Protein 7QHY (pdb70)

Solvent-accessible surface area: 19835 Å² total; per-residue (Å²): 165,39,49,81,24,4,2,0,0,2,2,15,0,2,36,103,0,8,6,2,0,32,103,2,4,168,35,111,31,123,110,1,34,0,34,1,4,1,0,22,5,0,44,78,15,0,50,24,28,62,113,75,58,153,25,114,27,0,88,74,0,19,97,44,11,127,144,33,153,86,21,74,0,1,70,35,102,84,7,144,76,109,60,3,134,90,16,46,58,110,80,2,13,76,18,0,86,129,99,12,180,85,64,35,59,169,130,84,14,82,88,12,66,129,66,8,40,58,4,6,26,0,0,21,70,34,16,52,113,183,153,81,126,54,10,22,3,0,0,19,39,102,76,3,60,59,20,1,86,36,2,57,6,66,69,26,15,0,28,37,0,35,24,51,8,113,62,47,108,88,63,64,191,89,160,172,78,81,142,129,34,40,129,14,207,85,124,47,145,145,74,120,23,12,3,0,0,1,1,5,0,1,32,96,0,17,19,5,0,35,100,1,3,178,41,113,36,126,155,0,28,0,16,0,11,1,0,16,7,0,55,81,18,0,59,31,29,82,92,91,56,156,22,100,23,0,114,114,0,19,115,38,17,120,125,25,139,76,32,78,0,1,87,33,71,67,8,123,82,122,58,3,146,89,15,41,54,115,78,0,19,105,14,0,86,121,69,17,182,105,75,38,57,143,44,86,14,70,85,13,57,132,67,12,41,57,3,5,26,0,0,18,66,25,35,74,103,194,138,121,185,66,14,32,3,0,0,20,40,107,77,2,62,66,24,0,88,40,0,64,5,67,69,25,14,0,55,94,0,24,65,65,1,91,80,32,69,218,106,101,60,134

Sequence (362 aa):
PGSILNFIIDSSSFEKGLGNIAIWSKLNDPKLTINAYLPLFTIQELDFQRFKRKSVVAKRALHFIDLLQDSTSFKLHLEYPELNEAISWNETVKLCQQNSHTSLSQHQISVIPIRFKKLLKSCYYKCHYKDDKGWVLVTEDDTVRSLATQFQIPFISVVEADAIINACIVVNEDFKNDFLAPRAKGELWWTSILNFIIDSSSFEKGLGNIAIWSKLNDPKLTINAYLPLFTIQELDFQRFKRKSVVAKRALHFIDLLQDSTSFKLHLEYPELNEAISWNETVKLCQQNSHTSLSQHQISVIPIRFKKLLKSCYYKCHYKSDKGWVLVTEDDTVRSLATQFQIPFISVVEADAIINACIKKNKS

Foldseek 3Di:
DADEAAEEEAQVLQLQAVLLVVVQQADADLRAAYEYEYFPLNLVVLVCCCPVVVDPSSVVSNVCVVPRDHHNRYHYHYDDVCVLVVQDLVQLCCLLPPPQPDHDDPVRSVPPDPSLSSVSSVQCVQAPPDSSYPYEYADDDVVSVVVCSSSVRHYDYSVQVSVVSVVSCADACVVVVVPRRRRHDDDGDD/DEAAEEEALVCQLQAVVLVVVQLPDADQLAAYEYEYFPLNQVVLVCCCPVVVRVSSVVSNVCVVVRDHHNHYDYHYDDPVNLVPQDLVLLLCLQAPPDPPHDDPVVSVPDPPSLSSVSSVQCCADPDDVPPPYEYEDPDPVSVVVCNSNVGHYDYSVRVSVVVVVSVCVHDD

Radius of gyration: 23.14 Å; Cα contacts (8 Å, |Δi|>4): 586; chains: 2; bounding box: 52×70×53 Å

Secondary structure (DSSP, 8-state):
--EEEEEEE-HHHHHHHHHHHHHHTT---TTEEEEEEE-HHHHHHHHHHHHTS--HHHHHHHHHHHH----SSEEEEEPPHHHHHHS-HHHHHHHHHTT-SS---HHHHHTS-HHHHHHHHHHHHHHT-------EEE---HHHHHHHHHTT--EE-HHHHHHHHHHH--B---HHHHHSPP------B-/-EEEEEE-HHHHHHHHHHHHHHHT---SS-EEEEEE-HHHHHHHHHHHHTS--HHHHHHHHHHHH----SSEEEEE--HHHHHHS-HHHHHHHHHTS-TT---HHHHHSS-HHHHHHHHHHHHHHT-----S-EEE---HHHHHHHHHTT--EE-HHHHHHHHHHHH-----

B-factor: mean 94.56, std 24.84, range [54.51, 194.1]

Organism: Kluyveromyces lactis (strain ATCC 8585 / CBS 2359 / DSM 70799 / NBRC 1267 / NRRL Y-1140 / WM37) (NCBI:txid284590)

Structure (mmCIF, N/CA/C/O backbone):
data_7QHY
#
_entry.id   7QHY
#
_cell.length_a   76.82
_cell.length_b   76.82
_cell.length_c   174.31
_cell.angle_alpha   90
_cell.angle_beta   90
_cell.angle_gamma   120
#
_symmetry.space_group_name_H-M   'P 32 2 1'
#
loop_
_entity.id
_entity.type
_entity.pdbx_description
1 polymer 'Nonsense-mediated decay protein 4,Nonsense-mediated decay protein 4,Nonsense mediated mRNA decay protein 4 (Nmd4)'
2 non-polymer 'SULFATE ION'
3 non-polymer GLYCEROL
4 water water
#
loop_
_atom_site.group_PDB
_atom_site.id
_atom_site.type_symbol
_atom_site.label_atom_id
_atom_site.label_alt_id
_atom_site.label_comp_id
_atom_site.label_asym_id
_atom_site.label_entity_id
_atom_site.label_seq_id
_atom_site.pdbx_PDB_ins_code
_atom_site.Cartn_x
_atom_site.Cartn_y
_atom_site.Cartn_z
_atom_site.occupancy
_atom_site.B_iso_or_equiv
_atom_site.auth_seq_id
_atom_site.auth_comp_id
_atom_site.auth_asym_id
_atom_site.auth_atom_id
_atom_site.pdbx_PDB_model_num
ATOM 1 N N . PRO A 1 2 ? 19.141 27.002 9.264 1 117.22 -1 PRO A N 1
ATOM 2 C CA . PRO A 1 2 ? 18.215 26.571 10.316 1 117.01 -1 PRO A CA 1
ATOM 3 C C . PRO A 1 2 ? 18.633 25.266 10.993 1 116.55 -1 PRO A C 1
ATOM 4 O O . PRO A 1 2 ? 18.397 25.097 12.196 1 117.26 -1 PRO A O 1
ATOM 8 N N . GLY A 1 3 ? 19.234 24.356 10.224 1 114.93 0 GLY A N 1
ATOM 9 C CA . GLY A 1 3 ? 19.702 23.077 10.742 1 113.66 0 GLY A CA 1
ATOM 10 C C . GLY A 1 3 ? 18.661 21.974 10.771 1 111.84 0 GLY A C 1
ATOM 11 O O . GLY A 1 3 ? 17.775 21.971 11.634 1 112.45 0 GLY A O 1
ATOM 12 N N . SER A 1 4 ? 18.781 21.003 9.853 1 109.24 1 SER A N 1
ATOM 13 C CA . SER A 1 4 ? 17.855 19.873 9.786 1 106.99 1 SER A CA 1
ATOM 14 C C . SER A 1 4 ? 18.327 18.659 10.607 1 103.28 1 SER A C 1
ATOM 15 O O . SER A 1 4 ? 19.525 18.468 10.804 1 103.68 1 SER A O 1
ATOM 18 N N . ILE A 1 5 ? 17.384 17.843 11.084 1 99.46 2 ILE A N 1
ATOM 19 C CA . ILE A 1 5 ? 17.706 16.69 11.909 1 96.28 2 ILE A CA 1
ATOM 20 C C . ILE A 1 5 ? 16.828 15.471 11.557 1 92.16 2 ILE A C 1
ATOM 21 O O . ILE A 1 5 ? 15.632 15.456 11.849 1 92.39 2 ILE A O 1
ATOM 26 N N . LEU A 1 6 ? 17.44 14.449 10.93 1 88.1 3 LEU A N 1
ATOM 27 C CA . LEU A 1 6 ? 16.794 13.206 10.516 1 84.88 3 LEU A CA 1
ATOM 28 C C . LEU A 1 6 ? 16.906 12.109 11.579 1 81.52 3 LEU A C 1
ATOM 29 O O . LEU A 1 6 ? 18.004 11.759 11.987 1 81.56 3 LEU A O 1
ATOM 34 N N . ASN A 1 7 ? 15.769 11.569 12.022 1 78.21 4 ASN A N 1
ATOM 35 C CA . ASN A 1 7 ? 15.721 10.547 13.051 1 75.22 4 ASN A CA 1
ATOM 36 C C . ASN A 1 7 ? 15.298 9.234 12.443 1 72.23 4 ASN A C 1
ATOM 37 O O . ASN A 1 7 ? 14.111 8.982 12.298 1 71.54 4 ASN A O 1
ATOM 42 N N . PHE A 1 8 ? 16.263 8.36 12.154 1 70.73 5 PHE A N 1
ATOM 43 C CA . PHE A 1 8 ? 16.018 7.072 11.51 1 69.11 5 PHE A CA 1
ATOM 44 C C . PHE A 1 8 ? 16.169 5.855 12.422 1 66.73 5 PHE A C 1
ATOM 45 O O . PHE A 1 8 ? 17.179 5.738 13.105 1 66.88 5 PHE A O 1
ATOM 53 N N . ILE A 1 9 ? 15.207 4.906 12.366 1 64.23 6 ILE A N 1
ATOM 54 C CA . ILE A 1 9 ? 15.304 3.624 13.052 1 62.59 6 ILE A CA 1
ATOM 55 C C . ILE A 1 9 ? 15.724 2.688 11.938 1 62.6 6 ILE A C 1
ATOM 56 O O . ILE A 1 9 ? 14.951 2.495 11.024 1 62.95 6 ILE A O 1
ATOM 61 N N . ILE A 1 10 ? 16.934 2.122 11.98 1 62.01 7 ILE A N 1
ATOM 62 C CA . ILE A 1 10 ? 17.417 1.293 10.885 1 61.96 7 ILE A CA 1
ATOM 63 C C . ILE A 1 10 ? 17.309 -0.224 11.165 1 63.12 7 ILE A C 1
ATOM 64 O O . ILE A 1 10 ? 17.833 -0.752 12.148 1 63.08 7 ILE A O 1
ATOM 69 N N . ASP A 1 11 ? 16.53 -0.878 10.292 1 64.08 8 ASP A N 1
ATOM 70 C CA . ASP A 1 11 ? 16.213 -2.304 10.118 1 65.28 8 ASP A CA 1
ATOM 71 C C . ASP A 1 11 ? 17.509 -3.089 9.849 1 65.04 8 ASP A C 1
ATOM 72 O O . ASP A 1 11 ? 18.497 -2.542 9.377 1 64.95 8 ASP A O 1
ATOM 77 N N . SER A 1 12 ? 17.424 -4.396 9.971 1 64.86 9 SER A N 1
ATOM 78 C CA . SER A 1 12 ? 18.47 -5.307 9.61 1 65.22 9 SER A CA 1
ATOM 79 C C . SER A 1 12 ? 18.649 -5.352 8.041 1 66.24 9 SER A C 1
ATOM 80 O O . SER A 1 12 ? 19.772 -5.299 7.538 1 66.93 9 SER A O 1
ATOM 83 N N . SER A 1 13 ? 17.554 -5.443 7.282 1 66.44 10 SER A N 1
ATOM 84 C CA . SER A 1 13 ? 17.587 -5.536 5.822 1 67.53 10 SER A CA 1
ATOM 85 C C . SER A 1 13 ? 18.08 -4.276 5.11 1 68.6 10 SER A C 1
ATOM 86 O O . SER A 1 13 ? 18.589 -4.367 3.989 1 69.98 10 SER A O 1
ATOM 89 N N . SER A 1 14 ? 17.987 -3.13 5.758 1 68.22 11 SER A N 1
ATOM 90 C CA . SER A 1 14 ? 18.551 -1.899 5.238 1 68.14 11 SER A CA 1
ATOM 91 C C . SER A 1 14 ? 20.071 -2.004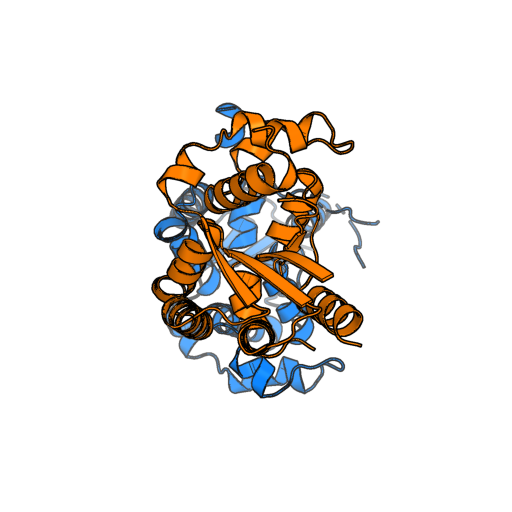 5.266 1 69.13 11 SER A C 1
ATOM 92 O O . SER A 1 14 ? 20.695 -1.448 4.389 1 69.84 11 SER A O 1
ATOM 95 N N . PHE A 1 15 ? 20.676 -2.708 6.259 1 68.78 12 PHE A N 1
ATOM 96 C CA . PHE A 1 15 ? 22.118 -2.914 6.313 1 68.19 12 PHE A CA 1
ATOM 97 C C . PHE A 1 15 ? 22.553 -3.941 5.28 1 69.81 12 PHE A C 1
ATOM 98 O O . PHE A 1 15 ? 23.608 -3.8 4.668 1 69.9 12 PHE A O 1
ATOM 106 N N . GLU A 1 16 ? 21.777 -5.006 5.128 1 71.3 13 GLU A N 1
ATOM 107 C CA . GLU A 1 16 ? 22.076 -6.074 4.19 1 73.34 13 GLU A CA 1
ATOM 108 C C . GLU A 1 16 ? 22.023 -5.619 2.745 1 74.48 13 GLU A C 1
ATOM 109 O O . GLU A 1 16 ? 22.881 -5.981 1.947 1 75.83 13 GLU A O 1
ATOM 115 N N . LYS A 1 17 ? 21.041 -4.807 2.412 1 74.26 14 LYS A N 1
ATOM 116 C CA . LYS A 1 17 ? 20.867 -4.323 1.054 1 73.92 14 LYS A CA 1
ATOM 117 C C . LYS A 1 17 ? 21.495 -2.947 0.811 1 73.23 14 LYS A C 1
ATOM 118 O O . LYS A 1 17 ? 21.856 -2.644 -0.318 1 74.28 14 LYS A O 1
ATOM 124 N N . GLY A 1 18 ? 21.642 -2.144 1.85 1 71.42 15 GLY A N 1
ATOM 125 C CA . GLY A 1 18 ? 22.125 -0.783 1.706 1 70.67 15 GLY A CA 1
ATOM 126 C C . GLY A 1 18 ? 23.273 -0.361 2.578 1 70.01 15 GLY A C 1
ATOM 127 O O . GLY A 1 18 ? 23.365 0.803 2.946 1 70.05 15 GLY A O 1
ATOM 128 N N . LEU A 1 19 ? 24.176 -1.28 2.87 1 69.98 16 LEU A N 1
ATOM 129 C CA . LEU A 1 19 ? 25.371 -1.026 3.652 1 70.5 16 LEU A CA 1
ATOM 130 C C . LEU A 1 19 ? 26.226 0.122 3.067 1 71.66 16 LEU A C 1
ATOM 131 O O . LEU A 1 19 ? 26.699 0.964 3.827 1 72.06 16 LEU A O 1
ATOM 136 N N . GLY A 1 20 ? 26.396 0.149 1.739 1 71.85 17 GLY A N 1
ATOM 137 C CA . GLY A 1 20 ? 27.137 1.187 1.032 1 72.15 17 GLY A CA 1
ATOM 138 C C . GLY A 1 20 ? 26.531 2.56 1.217 1 72.93 17 GLY A C 1
ATOM 139 O O . GLY A 1 20 ? 27.247 3.544 1.399 1 74.02 17 GLY A O 1
ATOM 140 N N . ASN A 1 21 ? 25.206 2.636 1.215 1 72.57 18 ASN A N 1
ATOM 141 C CA . ASN A 1 21 ? 24.505 3.894 1.414 1 72.57 18 ASN A CA 1
ATOM 142 C C . ASN A 1 21 ? 24.717 4.402 2.837 1 72.3 18 ASN A C 1
ATOM 143 O O . ASN A 1 21 ? 25.109 5.555 2.996 1 73.24 18 ASN A O 1
ATOM 148 N N . ILE A 1 22 ? 24.5 3.537 3.861 1 70.91 19 ILE A N 1
ATOM 149 C CA . ILE A 1 22 ? 24.678 3.851 5.276 1 69.98 19 ILE A CA 1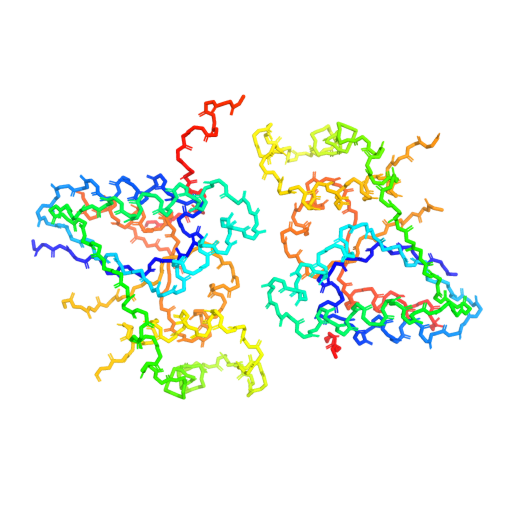
ATOM 150 C C . ILE A 1 22 ? 26.128 4.251 5.588 1 70.35 19 ILE A C 1
ATOM 151 O O . ILE A 1 22 ? 26.344 5.213 6.324 1 70.88 19 ILE A O 1
ATOM 156 N N . ALA A 1 23 ? 27.121 3.56 5.003 1 70.23 20 ALA A N 1
ATOM 157 C CA . ALA A 1 23 ? 28.538 3.884 5.199 1 70.79 20 ALA A CA 1
ATOM 158 C C . ALA A 1 23 ? 28.85 5.292 4.671 1 72.32 20 ALA A C 1
ATOM 159 O O . ALA A 1 23 ? 29.654 5.998 5.27 1 72.42 20 ALA A O 1
ATOM 161 N N . ILE A 1 24 ? 28.182 5.719 3.575 1 73.08 21 ILE A N 1
ATOM 162 C CA . ILE A 1 24 ? 28.327 7.066 3.041 1 74.31 21 ILE A CA 1
ATOM 163 C C . ILE A 1 24 ? 27.67 8.101 4 1 75.56 21 ILE A C 1
ATOM 164 O O . ILE A 1 24 ? 28.235 9.183 4.197 1 76.96 21 ILE A O 1
ATOM 169 N N . TRP A 1 25 ? 26.513 7.77 4.613 1 74.68 22 TRP A N 1
ATOM 170 C CA . TRP A 1 25 ? 25.885 8.682 5.571 1 74.69 22 TRP A CA 1
ATOM 171 C C . TRP A 1 25 ? 26.785 8.84 6.795 1 76.31 22 TRP A C 1
ATOM 172 O O . TRP A 1 25 ? 26.887 9.947 7.321 1 77.26 22 TRP A O 1
ATOM 183 N N . SER A 1 26 ? 27.424 7.745 7.262 1 76.5 23 SER A N 1
ATOM 184 C CA . SER A 1 26 ? 28.265 7.754 8.467 1 77.57 23 SER A CA 1
ATOM 185 C C . SER A 1 26 ? 29.482 8.677 8.416 1 79.8 23 SER A C 1
ATOM 186 O O . SER A 1 26 ? 30.119 8.888 9.453 1 79.76 23 SER A O 1
ATOM 189 N N . LYS A 1 27 ? 29.812 9.205 7.227 1 81.58 24 LYS A N 1
ATOM 190 C CA . LYS A 1 27 ? 30.957 10.094 7.012 1 84.32 24 LYS A CA 1
ATOM 191 C C . LYS A 1 27 ? 30.578 11.537 6.711 1 87.91 24 LYS A C 1
ATOM 192 O O . LYS A 1 27 ? 31.468 12.338 6.416 1 88.11 24 LYS A O 1
ATOM 198 N N . LEU A 1 28 ? 29.272 11.867 6.744 1 90.59 25 LEU A N 1
ATOM 199 C CA . LEU A 1 28 ? 28.78 13.202 6.451 1 93.41 25 LEU A CA 1
ATOM 200 C C . LEU A 1 28 ? 29.217 14.187 7.502 1 96.71 25 LEU A C 1
ATOM 201 O O . LEU A 1 28 ? 29.034 13.952 8.7 1 96.57 25 LEU A O 1
ATOM 206 N N . ASN A 1 29 ? 29.804 15.294 7.046 1 99.35 26 ASN A N 1
ATOM 207 C CA . ASN A 1 29 ? 30.272 16.342 7.935 1 102.42 26 ASN A CA 1
ATOM 208 C C . ASN A 1 29 ? 29.559 17.655 7.628 1 104.36 26 ASN A C 1
ATOM 209 O O . ASN A 1 29 ? 30.179 18.618 7.175 1 104.71 26 ASN A O 1
ATOM 214 N N . ASP A 1 30 ? 28.245 17.688 7.861 1 105.41 27 ASP A N 1
ATOM 215 C CA . ASP A 1 30 ? 27.434 18.87 7.594 1 106.8 27 ASP A CA 1
ATOM 216 C C . ASP A 1 30 ? 26.932 19.462 8.896 1 107.78 27 ASP A C 1
ATOM 217 O O . ASP A 1 30 ? 26.215 18.792 9.639 1 108.16 27 ASP A O 1
ATOM 222 N N . PRO A 1 31 ? 27.271 20.727 9.179 1 108.21 28 PRO A N 1
ATOM 223 C CA . PRO A 1 31 ? 26.779 21.354 10.421 1 108.67 28 PRO A CA 1
ATOM 224 C C . PRO A 1 31 ? 25.257 21.599 10.426 1 109.05 28 PRO A C 1
ATOM 225 O O . PRO A 1 31 ? 24.638 21.648 11.499 1 109.49 28 PRO A O 1
ATOM 229 N N . LYS A 1 32 ? 24.646 21.739 9.227 1 108.33 29 LYS A N 1
ATOM 230 C CA . LYS A 1 32 ? 23.199 21.943 9.118 1 107.7 29 LYS A CA 1
ATOM 231 C C . LYS A 1 32 ? 22.429 20.653 8.761 1 105.42 29 LYS A C 1
ATOM 232 O O . LYS A 1 32 ? 21.366 20.707 8.137 1 105.89 29 LYS A O 1
ATOM 238 N N . LEU A 1 33 ? 22.973 19.498 9.169 1 102.57 30 LEU A N 1
ATOM 239 C CA . LEU A 1 33 ? 22.354 18.192 8.975 1 100.06 30 LEU A CA 1
ATOM 240 C C . LEU A 1 33 ? 22.832 17.26 10.083 1 97.18 30 LEU A C 1
ATOM 241 O O . LEU A 1 33 ? 24.029 17.163 10.338 1 97.06 30 LEU A O 1
ATOM 246 N N . THR A 1 34 ? 21.892 16.592 10.748 1 94.55 31 THR A N 1
ATOM 247 C CA . THR A 1 34 ? 22.213 15.641 11.794 1 92.32 31 THR A CA 1
ATOM 248 C C . THR A 1 34 ? 21.368 14.398 11.571 1 88.78 31 THR A C 1
ATOM 249 O O . THR A 1 34 ? 20.153 14.503 11.5 1 89 31 THR A O 1
ATOM 253 N N . ILE A 1 35 ? 21.999 13.229 11.443 1 85.32 32 ILE A N 1
ATOM 254 C CA . ILE A 1 35 ? 21.286 11.968 11.293 1 82.48 32 ILE A CA 1
ATOM 255 C C . ILE A 1 35 ? 21.463 11.163 12.571 1 79.41 32 ILE A C 1
ATOM 256 O O . ILE A 1 35 ? 22.582 10.833 12.94 1 79.27 32 ILE A O 1
ATOM 261 N N . ASN A 1 36 ? 20.37 10.859 13.253 1 76.79 33 ASN A N 1
ATOM 262 C CA . ASN A 1 36 ? 20.395 10.048 14.447 1 74.64 33 ASN A CA 1
ATOM 263 C C . ASN A 1 36 ? 19.969 8.681 14.014 1 72.63 33 ASN A C 1
ATOM 264 O O . ASN A 1 36 ? 18.82 8.497 13.648 1 72.37 33 ASN A O 1
ATOM 269 N N . ALA A 1 37 ? 20.91 7.726 13.984 1 71.27 34 ALA A N 1
ATOM 270 C CA . ALA A 1 37 ? 20.637 6.358 13.562 1 69.88 34 ALA A CA 1
ATOM 271 C C . ALA A 1 37 ? 20.435 5.447 14.768 1 67.7 34 ALA A C 1
ATOM 272 O O . ALA A 1 37 ? 21.357 5.184 15.529 1 67.8 34 ALA A O 1
ATOM 274 N N . TYR A 1 38 ? 19.202 5.007 14.956 1 65.51 35 TYR A N 1
ATOM 275 C CA . TYR A 1 38 ? 18.793 4.177 16.066 1 63.06 35 TYR A CA 1
ATOM 276 C C . TYR A 1 38 ? 18.753 2.738 15.606 1 60.9 35 TYR A C 1
ATOM 277 O O . TYR A 1 38 ? 18.022 2.407 14.688 1 59.93 35 TYR A O 1
ATOM 286 N N . LEU A 1 39 ? 19.467 1.871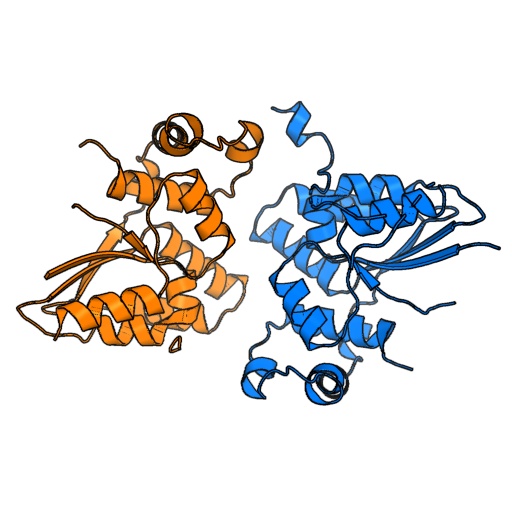 16.3 1 60.33 36 LEU A N 1
ATOM 287 C CA . LEU A 1 39 ? 19.519 0.449 15.953 1 60.04 36 LEU A CA 1
ATOM 288 C C . LEU A 1 39 ? 18.822 -0.324 17.037 1 59.84 36 LEU A C 1
ATOM 289 O O . LEU A 1 39 ? 19.377 -0.494 18.123 1 59.37 36 LEU A O 1
ATOM 294 N N . PRO A 1 40 ? 17.568 -0.736 16.79 1 59.92 37 PRO A N 1
ATOM 295 C CA . PRO A 1 40 ? 16.856 -1.536 17.795 1 59.93 37 PRO A CA 1
ATOM 296 C C . PRO A 1 40 ? 17.553 -2.871 18.061 1 60.44 37 PRO A C 1
ATOM 297 O O . PRO A 1 40 ? 18.372 -3.311 17.272 1 61.7 37 PRO A O 1
ATOM 301 N N . LEU A 1 41 ? 17.163 -3.569 19.114 1 60.2 38 LEU A N 1
ATOM 302 C CA . LEU A 1 41 ? 17.71 -4.884 19.431 1 60.78 38 LEU A CA 1
ATOM 303 C C . LEU A 1 41 ? 17.504 -5.86 18.244 1 61.96 38 LEU A C 1
ATOM 304 O O . LEU A 1 41 ? 18.397 -6.629 17.903 1 63.48 38 LEU A O 1
ATOM 309 N N . PHE A 1 42 ? 16.383 -5.712 17.536 1 61.94 39 PHE A N 1
ATOM 310 C CA . PHE A 1 42 ? 16.038 -6.481 16.351 1 61.69 39 PHE A CA 1
ATOM 311 C C . PHE A 1 42 ? 17.16 -6.425 15.311 1 61.63 39 PHE A C 1
ATOM 312 O O . PHE A 1 42 ? 17.493 -7.455 14.763 1 61.99 39 PHE A O 1
ATOM 320 N N . THR A 1 43 ? 17.67 -5.222 14.989 1 61.04 40 THR A N 1
ATOM 321 C CA . THR A 1 43 ? 18.675 -5.043 13.956 1 60.67 40 THR A CA 1
ATOM 322 C C . THR A 1 43 ? 19.918 -5.88 14.193 1 61.79 40 THR A C 1
ATOM 323 O O . THR A 1 43 ? 20.38 -6.561 13.285 1 62.45 40 THR A O 1
ATOM 327 N N . ILE A 1 44 ? 20.455 -5.838 15.408 1 61.81 41 ILE A N 1
ATOM 328 C CA . ILE A 1 44 ? 21.653 -6.578 15.748 1 62.51 41 ILE A CA 1
ATOM 329 C C . ILE A 1 44 ? 21.385 -8.076 15.794 1 63.51 41 ILE A C 1
ATOM 330 O O . ILE A 1 44 ? 22.19 -8.861 15.285 1 64.08 41 ILE A O 1
ATOM 335 N N . GLN A 1 45 ? 20.25 -8.469 16.399 1 63.34 42 GLN A N 1
ATOM 336 C CA . GLN A 1 45 ? 19.852 -9.864 16.52 1 62.88 42 GLN A CA 1
ATOM 337 C C . GLN A 1 45 ? 19.581 -10.523 15.202 1 63.67 42 GLN A C 1
ATOM 338 O O . GLN A 1 45 ? 19.994 -11.666 14.99 1 64.15 42 GLN A O 1
ATOM 344 N N . GLU A 1 46 ? 18.922 -9.804 14.298 1 63.99 43 GLU A N 1
ATOM 345 C CA . GLU A 1 46 ? 18.591 -10.336 12.99 1 64.53 43 GLU A CA 1
ATOM 346 C C . GLU A 1 46 ? 19.82 -10.388 12.07 1 64.54 43 GLU A C 1
ATOM 347 O O . GLU A 1 46 ? 19.984 -11.383 11.351 1 65.02 43 GLU A O 1
ATOM 353 N N . LEU A 1 47 ? 20.756 -9.427 12.203 1 63.68 44 LEU A N 1
ATOM 354 C CA . LEU A 1 47 ? 22.007 -9.499 11.446 1 63.74 44 LEU A CA 1
ATOM 355 C C . LEU A 1 47 ? 22.826 -10.686 11.958 1 65.55 44 LEU A C 1
ATOM 356 O O . LEU A 1 47 ? 23.47 -11.357 11.172 1 66.44 44 LEU A O 1
ATOM 361 N N . ASP A 1 48 ? 22.824 -10.935 13.281 1 66.21 45 ASP A N 1
ATOM 362 C CA . ASP A 1 48 ? 23.529 -12.055 13.904 1 66.44 45 ASP A CA 1
ATOM 363 C C . ASP A 1 48 ? 22.959 -13.363 13.368 1 65.44 45 ASP A C 1
ATOM 364 O O . ASP A 1 48 ? 23.708 -14.248 13.015 1 65.53 45 ASP A O 1
ATOM 369 N N . PHE A 1 49 ? 21.634 -13.47 13.285 1 65.08 46 PHE A N 1
ATOM 370 C CA . PHE A 1 49 ? 20.936 -14.629 12.741 1 65.11 46 PHE A CA 1
ATOM 371 C C . PHE A 1 49 ? 21.359 -14.841 11.272 1 66.11 46 PHE A C 1
ATOM 372 O O . PHE A 1 49 ? 21.731 -15.939 10.886 1 66.77 46 PHE A O 1
ATOM 380 N N . GLN A 1 50 ? 21.3 -13.792 10.457 1 66.09 47 GLN A N 1
ATOM 381 C CA . GLN A 1 50 ? 21.686 -13.868 9.056 1 66.28 47 GLN A CA 1
ATOM 382 C C . GLN A 1 50 ? 23.131 -14.288 8.889 1 67.78 47 GLN A C 1
ATOM 383 O O . GLN A 1 50 ? 23.44 -15.091 8.019 1 68.78 47 GLN A O 1
ATOM 389 N N . ARG A 1 51 ? 24.002 -13.806 9.757 1 68.37 48 ARG A N 1
ATOM 390 C CA . ARG A 1 51 ? 25.409 -14.167 9.746 1 69.97 48 ARG A CA 1
ATOM 391 C C . ARG A 1 51 ? 25.666 -15.621 10.156 1 71.99 48 ARG A C 1
ATOM 392 O O . ARG A 1 51 ? 26.355 -16.335 9.435 1 72.86 48 ARG A O 1
ATOM 400 N N . PHE A 1 52 ? 25.154 -16.051 11.315 1 72.66 49 PHE A N 1
ATOM 401 C CA . PHE A 1 52 ? 25.446 -17.373 11.838 1 74.29 49 PHE A CA 1
ATOM 402 C C . PHE A 1 52 ? 24.556 -18.465 11.297 1 75.93 49 PHE A C 1
ATOM 403 O O . PHE A 1 52 ? 25.038 -19.555 11.022 1 76.82 49 PHE A O 1
ATOM 411 N N . LYS A 1 53 ? 23.263 -18.199 11.152 1 76.32 50 LYS A N 1
ATOM 412 C CA . LYS A 1 53 ? 22.317 -19.205 10.671 1 76.8 50 LYS A CA 1
ATOM 413 C C . LYS A 1 53 ? 22.184 -19.232 9.153 1 76.49 50 LYS A C 1
ATOM 414 O O . LYS A 1 53 ? 22.079 -20.313 8.607 1 77.7 50 LYS A O 1
ATOM 420 N N . ARG A 1 54 ? 22.192 -18.075 8.467 1 75.21 51 ARG A N 1
ATOM 421 C CA . ARG A 1 54 ? 22.069 -18.059 7.008 1 75.01 51 ARG A CA 1
ATOM 422 C C . ARG A 1 54 ? 23.417 -17.949 6.268 1 76.63 51 ARG A C 1
ATOM 423 O O . ARG A 1 54 ? 23.448 -18.013 5.031 1 77.22 51 ARG A O 1
ATOM 431 N N . LYS A 1 55 ? 24.528 -17.789 7.026 1 76.7 52 LYS A N 1
ATOM 432 C CA . LYS A 1 55 ? 25.899 -17.661 6.534 1 76.35 52 LYS A CA 1
ATOM 433 C C . LYS A 1 55 ? 26.077 -16.472 5.603 1 75.4 52 LYS A C 1
ATOM 434 O O . LYS A 1 55 ? 26.818 -16.551 4.639 1 76.3 52 LYS A O 1
ATOM 440 N N . SER A 1 56 ? 25.408 -15.375 5.896 1 74.15 53 SER A N 1
ATOM 441 C CA . SER A 1 56 ? 25.463 -14.17 5.089 1 73.64 53 SER A CA 1
ATOM 442 C C . SER A 1 56 ? 26.771 -13.405 5.271 1 74.22 53 SER A C 1
ATOM 443 O O . SER A 1 56 ? 27.125 -13.048 6.401 1 74.58 53 SER A O 1
ATOM 446 N N . VAL A 1 57 ? 27.474 -13.124 4.157 1 73.86 54 VAL A N 1
ATOM 447 C CA . VAL A 1 57 ? 28.711 -12.363 4.239 1 73.8 54 VAL A CA 1
ATOM 448 C C . VAL A 1 57 ? 28.391 -10.875 4.425 1 72.57 54 VAL A C 1
ATOM 449 O O . VAL A 1 57 ? 29.111 -10.22 5.169 1 72.74 54 VAL A O 1
ATOM 453 N N . VAL A 1 58 ? 27.277 -10.36 3.861 1 71.83 55 VAL A N 1
ATOM 454 C CA . VAL A 1 58 ? 26.927 -8.954 4.067 1 71.7 55 VAL A CA 1
ATOM 455 C C . VAL A 1 58 ? 26.462 -8.683 5.501 1 70.92 55 VAL A C 1
ATOM 456 O O . VAL A 1 58 ? 26.789 -7.627 6.029 1 71.02 55 VAL A O 1
ATOM 460 N N . ALA A 1 59 ? 25.774 -9.638 6.165 1 69.91 56 ALA A N 1
ATOM 461 C CA . ALA A 1 59 ? 25.373 -9.449 7.566 1 69 56 ALA A CA 1
ATOM 462 C C . ALA A 1 59 ? 26.62 -9.337 8.449 1 67.99 56 ALA A C 1
ATOM 463 O O . ALA A 1 59 ? 26.661 -8.463 9.313 1 68.27 56 ALA A O 1
ATOM 465 N N . LYS A 1 60 ? 27.662 -10.167 8.189 1 66.99 57 LYS A N 1
ATOM 466 C CA . LYS A 1 60 ? 28.935 -10.119 8.909 1 66.32 57 LYS A CA 1
ATOM 467 C C . LYS A 1 60 ? 29.65 -8.767 8.675 1 66.69 57 LYS A C 1
ATOM 468 O O . LYS A 1 60 ? 30.161 -8.163 9.621 1 67.19 57 LYS A O 1
ATOM 474 N N . ARG A 1 61 ? 29.686 -8.294 7.414 1 66.38 58 ARG A N 1
ATOM 475 C CA . ARG A 1 61 ? 30.289 -7.008 7.051 1 66.02 58 ARG A CA 1
ATOM 476 C C . ARG A 1 61 ? 29.539 -5.877 7.776 1 65.75 58 ARG A C 1
ATOM 477 O O . ARG A 1 61 ? 30.161 -4.944 8.276 1 66.7 58 ARG A O 1
ATOM 485 N N . ALA A 1 62 ? 28.205 -5.961 7.834 1 64.63 59 ALA A N 1
ATOM 486 C CA . ALA A 1 62 ? 27.365 -4.973 8.52 1 63.85 59 ALA A CA 1
ATOM 487 C C . ALA A 1 62 ? 27.66 -4.92 10.041 1 63.94 59 ALA A C 1
ATOM 488 O O . ALA A 1 62 ? 27.772 -3.825 10.586 1 64.88 59 ALA A O 1
ATOM 490 N N . LEU A 1 63 ? 27.825 -6.089 10.705 1 62.54 60 LEU A N 1
ATOM 491 C CA . LEU A 1 63 ? 28.129 -6.211 12.128 1 62.26 60 LEU A CA 1
ATOM 492 C C . LEU A 1 63 ? 29.517 -5.701 12.446 1 64.13 60 LEU A C 1
ATOM 493 O O . LEU A 1 63 ? 29.707 -5.01 13.449 1 65.38 60 LEU A O 1
ATOM 498 N N . HIS A 1 64 ? 30.499 -6.015 11.592 1 64 61 HIS A N 1
ATOM 499 C CA . HIS A 1 64 ? 31.852 -5.498 11.765 1 64.5 61 HIS A CA 1
ATOM 500 C C . HIS A 1 64 ? 31.855 -3.986 11.604 1 63.72 61 HIS A C 1
ATOM 501 O O . HIS A 1 64 ? 32.523 -3.308 12.356 1 64.51 61 HIS A O 1
ATOM 508 N N . PHE A 1 65 ? 31.122 -3.465 10.629 1 63.04 62 PHE A N 1
ATOM 509 C CA . PHE A 1 65 ? 31.036 -2.028 10.408 1 63.64 62 PHE A CA 1
ATOM 510 C C . PHE A 1 65 ? 30.376 -1.311 11.612 1 63.97 62 PHE A C 1
ATOM 511 O O . PHE A 1 65 ? 30.93 -0.328 12.102 1 64.22 62 PHE A O 1
ATOM 519 N N . ILE A 1 66 ? 29.232 -1.827 12.102 1 63.5 63 ILE A N 1
ATOM 520 C CA . ILE A 1 66 ? 28.517 -1.274 13.252 1 64.29 63 ILE A CA 1
ATOM 521 C C . ILE A 1 66 ? 29.409 -1.296 14.511 1 66.17 63 ILE A C 1
ATOM 522 O O . ILE A 1 66 ? 29.391 -0.353 15.291 1 66.37 63 ILE A O 1
ATOM 527 N N . ASP A 1 67 ? 30.213 -2.349 14.682 1 67.35 64 ASP A N 1
ATOM 528 C CA . ASP A 1 67 ? 31.086 -2.473 15.84 1 69.07 64 ASP A CA 1
ATOM 529 C C . ASP A 1 67 ? 32.215 -1.442 15.863 1 70.18 64 ASP A C 1
ATOM 530 O O . ASP A 1 67 ? 32.658 -1.019 16.929 1 70 64 ASP A O 1
ATOM 535 N N . LEU A 1 68 ? 32.673 -1.032 14.696 1 71.04 65 LEU A N 1
ATOM 536 C CA . LEU A 1 68 ? 33.76 -0.083 14.574 1 72.33 65 LEU A CA 1
ATOM 537 C C . LEU A 1 68 ? 33.297 1.356 14.53 1 73.71 65 LEU A C 1
ATOM 538 O O . LEU A 1 68 ? 34.024 2.248 14.959 1 74.41 65 LEU A O 1
ATOM 543 N N . LEU A 1 69 ? 32.138 1.586 13.939 1 74.58 66 LEU A N 1
ATOM 544 C CA . LEU A 1 69 ? 31.558 2.89 13.719 1 76.23 66 LEU A CA 1
ATOM 545 C C . LEU A 1 69 ? 31.505 3.804 14.926 1 78.29 66 LEU A C 1
ATOM 546 O O . LEU A 1 69 ? 30.935 3.475 15.968 1 78.39 66 LEU A O 1
ATOM 551 N N . GLN A 1 70 ? 32.159 4.954 14.756 1 79.74 67 GLN A N 1
ATOM 552 C CA . GLN A 1 70 ? 32.267 6.058 15.691 1 81.31 67 GLN A CA 1
ATOM 553 C C . GLN A 1 70 ? 31.49 7.243 15.114 1 82.27 67 GLN A C 1
ATOM 554 O O . GLN A 1 70 ? 31.428 7.401 13.885 1 82.83 67 GLN A O 1
ATOM 560 N N . ASP A 1 71 ? 30.886 8.066 15.987 1 82.07 68 ASP A N 1
ATOM 561 C CA . ASP A 1 71 ? 30.092 9.203 15.535 1 82.78 68 ASP A CA 1
ATOM 562 C C . ASP A 1 71 ? 30.848 10.214 14.672 1 83.83 68 ASP A C 1
ATOM 563 O O . ASP A 1 71 ? 32.051 10.445 14.828 1 84.31 68 ASP A O 1
ATOM 568 N N . SER A 1 72 ? 30.12 10.796 13.743 1 83.82 69 SER A N 1
ATOM 569 C CA . SER A 1 72 ? 30.567 11.841 12.842 1 84.46 69 SER A CA 1
ATOM 570 C C . SER A 1 72 ? 29.933 13.18 13.347 1 86.33 69 SER A C 1
ATOM 571 O O . SER A 1 72 ? 29.178 13.176 14.335 1 86.66 69 SER A O 1
ATOM 574 N N . THR A 1 73 ? 30.233 14.333 12.685 1 87.16 70 THR A N 1
ATOM 575 C CA . THR A 1 73 ? 29.629 15.64 13.024 1 87.96 70 THR A CA 1
ATOM 576 C C . THR A 1 73 ? 28.1 15.512 12.86 1 87.3 70 THR A C 1
ATOM 577 O O . THR A 1 73 ? 27.341 15.875 13.763 1 87.82 70 THR A O 1
ATOM 581 N N . SER A 1 74 ? 27.673 14.874 11.752 1 85.86 71 SER A N 1
ATOM 582 C CA . SER A 1 74 ? 26.276 14.655 11.442 1 84.97 71 SER A CA 1
ATOM 583 C C . SER A 1 74 ? 25.753 13.297 11.883 1 83 71 SER A C 1
ATOM 584 O O . SER A 1 74 ? 24.668 13.23 12.457 1 83.52 71 SER A O 1
ATOM 587 N N . PHE A 1 75 ? 26.504 12.217 11.631 1 80.46 72 PHE A N 1
ATOM 588 C CA . PHE A 1 75 ? 26.03 10.872 11.938 1 78.25 72 PHE A CA 1
ATOM 589 C C . PHE A 1 75 ? 26.212 10.45 13.38 1 77.01 72 PHE A C 1
ATOM 590 O O . PHE A 1 75 ? 27.326 10.282 13.839 1 77.52 72 PHE A O 1
ATOM 598 N N . LYS A 1 76 ? 25.116 10.19 14.065 1 75.62 73 LYS A N 1
ATOM 599 C CA . LYS A 1 76 ? 25.129 9.794 15.462 1 74.77 73 LYS A CA 1
ATOM 600 C C . LYS A 1 76 ? 24.54 8.426 15.584 1 73.91 73 LYS A C 1
ATOM 601 O O . LYS A 1 76 ? 23.349 8.284 15.347 1 74.45 73 LYS A O 1
ATOM 607 N N . LEU A 1 77 ? 25.326 7.43 15.985 1 72.71 74 LEU A N 1
ATOM 608 C CA . LEU A 1 77 ? 24.802 6.085 16.172 1 72.72 74 LEU A CA 1
ATOM 609 C C . LEU A 1 77 ? 24.298 5.877 17.61 1 72.45 74 LEU A C 1
ATOM 610 O O . LEU A 1 77 ? 24.875 6.403 18.56 1 73.15 74 LEU A O 1
ATOM 615 N N . HIS A 1 78 ? 23.2 5.137 17.754 1 71.42 75 HIS A N 1
ATOM 616 C CA . HIS A 1 78 ? 22.604 4.776 19.027 1 70.9 75 HIS A CA 1
ATOM 617 C C . HIS A 1 78 ? 22.123 3.358 18.927 1 68.69 75 HIS A C 1
ATOM 618 O O . HIS A 1 78 ? 21.262 3.068 18.117 1 68.62 75 HIS A O 1
ATOM 625 N N . LEU A 1 79 ? 22.681 2.473 19.725 1 67.64 76 LEU A N 1
ATOM 626 C CA . LEU A 1 79 ? 22.243 1.095 19.772 1 67.44 76 LEU A CA 1
ATOM 627 C C . LEU A 1 79 ? 21.325 0.97 20.937 1 66.23 76 LEU A C 1
ATOM 628 O O . LEU A 1 79 ? 21.673 1.381 22.038 1 66.46 76 LEU A O 1
ATOM 633 N N . GLU A 1 80 ? 20.185 0.351 20.725 1 65.16 77 GLU A N 1
ATOM 634 C CA . GLU A 1 80 ? 19.218 0.103 21.769 1 64.46 77 GLU A CA 1
ATOM 635 C C . GLU A 1 80 ? 19.805 -0.863 22.795 1 65.64 77 GLU A C 1
ATOM 636 O O . GLU A 1 80 ? 20.327 -1.929 22.446 1 65.36 77 GLU A O 1
ATOM 642 N N . TYR A 1 81 ? 19.695 -0.493 24.072 1 66.33 78 TYR A N 1
ATOM 643 C CA . TYR A 1 81 ? 20.146 -1.34 25.149 1 67.46 78 TYR A CA 1
ATOM 644 C C . TYR A 1 81 ? 19.258 -2.609 25.189 1 67.06 78 TYR A C 1
ATOM 645 O O . TYR A 1 81 ? 18.036 -2.523 25.134 1 67.5 78 TYR A O 1
ATOM 654 N N . PRO A 1 82 ? 19.87 -3.791 25.147 1 66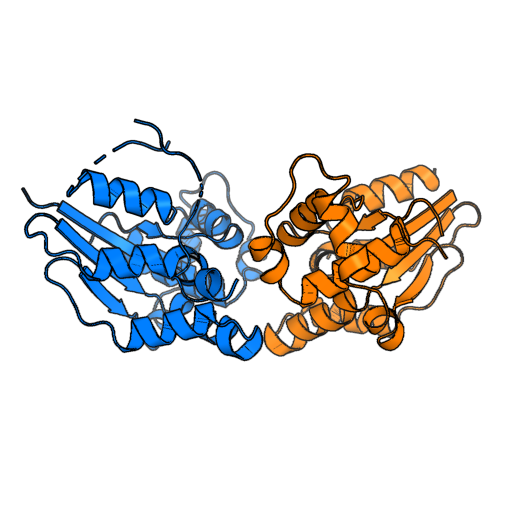.46 79 PRO A N 1
ATOM 655 C CA . PRO A 1 82 ? 19.077 -5.031 25.011 1 66 79 PRO A CA 1
ATOM 656 C C . PRO A 1 82 ? 17.955 -5.245 26.003 1 66.31 79 PRO A C 1
ATOM 657 O O . PRO A 1 82 ? 16.907 -5.762 25.619 1 66.88 79 PRO A O 1
ATOM 661 N N . GLU A 1 83 ? 18.158 -4.87 27.267 1 66.37 80 GLU A N 1
ATOM 662 C CA . GLU A 1 83 ? 17.138 -5.023 28.289 1 66.37 80 GLU A CA 1
ATOM 663 C C . GLU A 1 83 ? 16.025 -3.966 28.151 1 66.29 80 GLU A C 1
ATOM 664 O O . GLU A 1 83 ? 14.934 -4.209 28.634 1 67.14 80 GLU A O 1
ATOM 670 N N . LEU A 1 84 ? 16.287 -2.805 27.508 1 65.66 81 LEU A N 1
ATOM 671 C CA . LEU A 1 84 ? 15.31 -1.722 27.323 1 65.84 81 LEU A CA 1
ATOM 672 C C . LEU A 1 84 ? 14.102 -2.205 26.534 1 67.11 81 LEU A C 1
ATOM 673 O O . LEU A 1 84 ? 12.977 -1.877 26.89 1 67.68 81 LEU A O 1
ATOM 678 N N . ASN A 1 85 ? 14.336 -3.032 25.516 1 67.33 82 ASN A N 1
ATOM 679 C CA . ASN A 1 85 ? 13.317 -3.676 24.699 1 67.88 82 ASN A CA 1
ATOM 680 C C . ASN A 1 85 ? 12.37 -4.494 25.587 1 69.39 82 ASN A C 1
ATOM 681 O O . ASN A 1 85 ? 11.163 -4.369 25.467 1 69.97 82 ASN A O 1
ATOM 686 N N . GLU A 1 86 ? 12.912 -5.236 26.555 1 70.48 83 GLU A N 1
ATOM 687 C CA . GLU A 1 86 ? 12.106 -5.999 27.503 1 71.99 83 GLU A CA 1
ATOM 688 C C . GLU A 1 86 ? 11.178 -5.127 28.373 1 72.93 83 GLU A C 1
ATOM 689 O O . GLU A 1 86 ? 10.104 -5.576 28.734 1 73.69 83 GLU A O 1
ATOM 695 N N . ALA A 1 87 ? 11.588 -3.908 28.731 1 72.56 84 ALA A N 1
ATOM 696 C CA . ALA A 1 87 ? 10.758 -3.007 29.532 1 71.82 84 ALA A CA 1
ATOM 697 C C . ALA A 1 87 ? 9.649 -2.332 28.703 1 71.94 84 ALA A C 1
ATOM 698 O O . ALA A 1 87 ? 8.755 -1.745 29.293 1 72.57 84 ALA A O 1
ATOM 700 N N . ILE A 1 88 ? 9.733 -2.332 27.356 1 71.59 85 ILE A N 1
ATOM 701 C CA . ILE A 1 88 ? 8.663 -1.734 26.533 1 71.6 85 ILE A CA 1
ATOM 702 C C . ILE A 1 88 ? 7.435 -2.657 26.575 1 73.25 85 ILE A C 1
ATOM 703 O O . ILE A 1 88 ? 7.557 -3.855 26.329 1 73.48 85 ILE A O 1
ATOM 708 N N . SER A 1 89 ? 6.267 -2.104 26.878 1 74.66 86 SER A N 1
ATOM 709 C CA . SER A 1 89 ? 5.029 -2.87 26.9 1 76.23 86 SER A CA 1
ATOM 710 C C . SER A 1 89 ? 4.512 -3.307 25.51 1 76.68 86 SER A C 1
ATOM 711 O O . SER A 1 89 ? 4.341 -2.492 24.597 1 75.91 86 SER A O 1
ATOM 714 N N . TRP A 1 90 ? 4.241 -4.607 25.375 1 77.48 87 TRP A N 1
ATOM 715 C CA . TRP A 1 90 ? 3.627 -5.138 24.173 1 78.37 87 TRP A CA 1
ATOM 716 C C . TRP A 1 90 ? 2.154 -4.72 24.152 1 80.53 87 TRP A C 1
ATOM 717 O O . TRP A 1 90 ? 1.664 -4.363 23.095 1 80.57 87 TRP A O 1
ATOM 728 N N . ASN A 1 91 ? 1.471 -4.683 25.316 1 82.44 88 ASN A N 1
ATOM 729 C CA . ASN A 1 91 ? 0.08 -4.262 25.375 1 84.87 88 ASN A CA 1
ATOM 730 C C . ASN A 1 91 ? -0.125 -2.837 24.88 1 86 88 ASN A C 1
ATOM 731 O O . ASN A 1 91 ? -1.115 -2.564 24.211 1 87.09 88 ASN A O 1
ATOM 736 N N . GLU A 1 92 ? 0.814 -1.945 25.152 1 85.91 89 GLU A N 1
ATOM 737 C CA . GLU A 1 92 ? 0.733 -0.567 24.67 1 86.15 89 GLU A CA 1
ATOM 738 C C . GLU A 1 92 ? 1.033 -0.471 23.178 1 85.55 89 GLU A C 1
ATOM 739 O O . GLU A 1 92 ? 0.427 0.339 22.472 1 86.27 89 GLU A O 1
ATOM 745 N N . THR A 1 93 ? 1.979 -1.285 22.71 1 84.24 90 THR A N 1
ATOM 746 C CA . THR A 1 93 ? 2.417 -1.364 21.324 1 83.93 90 THR A CA 1
ATOM 747 C C . THR A 1 93 ? 1.247 -1.816 20.441 1 86.09 90 THR A C 1
ATOM 748 O O . THR A 1 93 ? 1.013 -1.241 19.381 1 85.96 90 THR A O 1
ATOM 752 N N . VAL A 1 94 ? 0.497 -2.814 20.905 1 88.29 91 VAL A N 1
ATOM 753 C CA . VAL A 1 94 ? -0.673 -3.352 20.227 1 91.29 91 VAL A CA 1
ATOM 754 C C . VAL A 1 94 ? -1.805 -2.3 20.043 1 94.39 91 VAL A C 1
ATOM 755 O O . VAL A 1 94 ? -2.494 -2.35 19.027 1 94.53 91 VAL A O 1
ATOM 759 N N . LYS A 1 95 ? -1.935 -1.307 20.953 1 96.53 92 LYS A N 1
ATOM 760 C CA . LYS A 1 95 ? -2.954 -0.242 20.824 1 99.23 92 LYS A CA 1
ATOM 761 C C . LYS A 1 95 ? -2.895 0.509 19.48 1 101.98 92 LYS A C 1
ATOM 762 O O . LYS A 1 95 ? -3.925 0.867 18.93 1 102.01 92 LYS A O 1
ATOM 768 N N . LEU A 1 96 ? -1.692 0.727 18.951 1 104.33 93 LEU A N 1
ATOM 769 C CA . LEU A 1 96 ? -1.456 1.408 17.673 1 107.05 93 LEU A CA 1
ATOM 770 C C . LEU A 1 96 ? -2.086 0.647 16.5 1 109.14 93 LEU A C 1
ATOM 771 O O . LEU A 1 96 ? -2.55 1.247 15.534 1 108.95 93 LEU A O 1
ATOM 776 N N . CYS A 1 97 ? -2.099 -0.673 16.599 1 111.11 94 CYS A N 1
ATOM 777 C CA . CYS A 1 97 ? -2.665 -1.551 15.608 1 113.86 94 CYS A CA 1
ATOM 778 C C . CYS A 1 97 ? -4.194 -1.527 15.704 1 117.79 94 CYS A C 1
ATOM 779 O O . CYS A 1 97 ? -4.889 -1.437 14.691 1 117.96 94 CYS A O 1
ATOM 782 N N . GLN A 1 98 ? -4.718 -1.605 16.929 1 120.8 95 GLN A N 1
ATOM 783 C CA . GLN A 1 98 ? -6.155 -1.624 17.158 1 124.18 95 GLN A CA 1
ATOM 784 C C . GLN A 1 98 ? -6.827 -0.254 16.927 1 127.93 95 GLN A C 1
ATOM 785 O O . GLN A 1 98 ? -7.529 -0.084 15.929 1 128.27 95 GLN A O 1
ATOM 791 N N . GLN A 1 99 ? -6.571 0.715 17.835 1 130.64 96 GLN A N 1
ATOM 792 C CA . GLN A 1 99 ? -7.185 2.036 17.969 1 133.76 96 GLN A CA 1
ATOM 793 C C . GLN A 1 99 ? -7.287 2.915 16.684 1 136.53 96 GLN A C 1
ATOM 794 O O . GLN A 1 99 ? -8.373 2.985 16.093 1 137.07 96 GLN A O 1
ATOM 800 N N . ASN A 1 100 ? -6.216 3.638 16.3 1 137.95 97 ASN A N 1
ATOM 801 C CA . ASN A 1 100 ? -6.292 4.579 15.186 1 139.71 97 ASN A CA 1
ATOM 802 C C . ASN A 1 100 ? -6.267 3.906 13.81 1 141.05 97 ASN A C 1
ATOM 803 O O . ASN A 1 100 ? -6.707 4.517 12.83 1 141.27 97 ASN A O 1
ATOM 808 N N . SER A 1 101 ? -5.762 2.659 13.726 1 141.78 98 SER A N 1
ATOM 809 C CA . SER A 1 101 ? -5.705 1.963 12.443 1 142.83 98 SER A CA 1
ATOM 810 C C . SER A 1 101 ? -7.094 1.465 12.025 1 143.8 98 SER A C 1
ATOM 811 O O . SER A 1 101 ? -7.694 0.618 12.693 1 144.01 98 SER A O 1
ATOM 814 N N . HIS A 1 102 ? -7.616 2.061 10.945 1 144.15 99 HIS A N 1
ATOM 815 C CA . HIS A 1 102 ? -8.912 1.748 10.342 1 145.03 99 HIS A CA 1
ATOM 816 C C . HIS A 1 102 ? -8.911 0.299 9.811 1 144.83 99 HIS A C 1
ATOM 817 O O . HIS A 1 102 ? -9.912 -0.414 9.966 1 145.01 99 HIS A O 1
ATOM 824 N N . THR A 1 103 ? -7.767 -0.121 9.196 1 143.93 100 THR A N 1
ATOM 825 C CA . THR A 1 103 ? -7.49 -1.466 8.676 1 143.43 100 THR A CA 1
ATOM 826 C C . THR A 1 103 ? -6.653 -2.155 9.751 1 142.52 100 THR A C 1
ATOM 827 O O . THR A 1 103 ? -5.48 -1.807 9.945 1 143.1 100 THR A O 1
ATOM 831 N N . SER A 1 104 ? -7.272 -3.075 10.505 1 140.95 101 SER A N 1
ATOM 832 C CA . SER A 1 104 ? -6.582 -3.723 11.618 1 139.86 101 SER A CA 1
ATOM 833 C C . SER A 1 104 ? -6.385 -5.259 11.445 1 137.81 101 SER A C 1
ATOM 834 O O . SER A 1 104 ? -6.81 -5.848 10.44 1 137.86 101 SER A O 1
ATOM 837 N N . LEU A 1 105 ? -5.665 -5.873 12.409 1 135.44 102 LEU A N 1
ATOM 838 C CA . LEU A 1 105 ? -5.411 -7.304 12.487 1 133.3 102 LEU A CA 1
ATOM 839 C C . LEU A 1 105 ? -6.194 -7.88 13.671 1 130.91 102 LEU A C 1
ATOM 840 O O . LEU A 1 105 ? -6.396 -7.2 14.683 1 130.72 102 LEU A O 1
ATOM 845 N N . SER A 1 106 ? -6.599 -9.143 13.565 1 128.95 103 SER A N 1
ATOM 846 C CA . SER A 1 106 ? -7.336 -9.81 14.637 1 127.72 103 SER A CA 1
ATOM 847 C C . SER A 1 106 ? -6.446 -10.126 15.856 1 125.85 103 SER A C 1
ATOM 848 O O . SER A 1 106 ? -5.221 -10.106 15.738 1 125.81 103 SER A O 1
ATOM 851 N N . GLN A 1 107 ? -7.063 -10.473 17.005 1 124.06 104 GLN A N 1
ATOM 852 C CA . GLN A 1 107 ? -6.359 -10.856 18.23 1 122.63 104 GLN A CA 1
ATOM 853 C C . GLN A 1 107 ? -5.396 -12.026 17.979 1 120.85 104 GLN A C 1
ATOM 854 O O . GLN A 1 107 ? -4.301 -12.059 18.547 1 121.24 104 GLN A O 1
ATOM 860 N N . HIS A 1 108 ? -5.787 -12.963 17.107 1 118.74 105 HIS A N 1
ATOM 861 C CA . HIS A 1 108 ? -4.95 -14.099 16.753 1 117.1 105 HIS A CA 1
ATOM 862 C C . HIS A 1 108 ? -3.817 -13.653 15.821 1 115.11 105 HIS A C 1
ATOM 863 O O . HIS A 1 108 ? -2.676 -14.072 16.016 1 115.28 105 HIS A O 1
ATOM 870 N N . GLN A 1 109 ? -4.119 -12.774 14.84 1 113.12 106 GLN A N 1
ATOM 871 C CA . GLN A 1 109 ? -3.131 -12.224 13.902 1 111.64 106 GLN A CA 1
ATOM 872 C C . GLN A 1 109 ? -2.027 -11.434 14.609 1 109.62 106 GLN A C 1
ATOM 873 O O . GLN A 1 109 ? -0.94 -11.305 14.061 1 109.36 106 GLN A O 1
ATOM 879 N N . ILE A 1 110 ? -2.311 -10.901 15.817 1 107.96 107 ILE A N 1
ATOM 880 C CA . ILE A 1 110 ? -1.357 -10.168 16.644 1 106.45 107 ILE A CA 1
ATOM 881 C C . ILE A 1 110 ? -0.44 -11.161 17.354 1 105.25 107 ILE A C 1
ATOM 882 O O . ILE A 1 110 ? 0.773 -10.989 17.341 1 105.38 107 ILE A O 1
ATOM 887 N N . SER A 1 111 ? -1.023 -12.218 17.941 1 104.08 108 SER A N 1
ATOM 888 C CA . SER A 1 111 ? -0.308 -13.259 18.683 1 103.41 108 SER A CA 1
ATOM 889 C C . SER A 1 111 ? 0.618 -14.128 17.829 1 101.37 108 SER A C 1
ATOM 890 O O . SER A 1 111 ? 1.588 -14.683 18.351 1 101.26 108 SER A O 1
ATOM 893 N N . VAL A 1 112 ? 0.302 -14.283 16.533 1 99.35 109 VAL A N 1
ATOM 894 C CA . VAL A 1 112 ? 1.133 -15.095 15.65 1 97.68 109 VAL A CA 1
ATOM 895 C C . VAL A 1 112 ? 2.319 -14.334 15.059 1 95.47 109 VAL A C 1
ATOM 896 O O . VAL A 1 112 ? 3.164 -14.968 14.408 1 96.21 109 VAL A O 1
ATOM 900 N N . ILE A 1 113 ? 2.4 -12.987 15.258 1 92.42 110 ILE A N 1
ATOM 901 C CA . ILE A 1 113 ? 3.522 -12.182 14.753 1 90.11 110 ILE A CA 1
ATOM 902 C C . ILE A 1 113 ? 4.806 -12.696 15.387 1 88.27 110 ILE A C 1
ATOM 903 O O . ILE A 1 113 ? 4.846 -12.891 16.599 1 88.39 110 ILE A O 1
ATOM 908 N N . PRO A 1 114 ? 5.798 -13.076 14.572 1 86.64 111 PRO A N 1
ATOM 909 C CA . PRO A 1 114 ? 7.033 -13.642 15.14 1 85.62 111 PRO A CA 1
ATOM 910 C C . PRO A 1 114 ? 7.688 -12.761 16.2 1 84.49 111 PRO A C 1
ATOM 911 O O . PRO A 1 114 ? 7.639 -11.538 16.103 1 84.52 111 PRO A O 1
ATOM 915 N N . ILE A 1 115 ? 8.275 -13.392 17.228 1 83.48 112 ILE A N 1
ATOM 916 C CA . ILE A 1 115 ? 8.931 -12.734 18.357 1 83.24 112 ILE A CA 1
ATOM 917 C C . ILE A 1 115 ? 9.838 -11.562 17.935 1 80.8 112 ILE A C 1
ATOM 918 O O . ILE A 1 115 ? 9.755 -10.496 18.547 1 81.04 112 ILE A O 1
ATOM 923 N N . ARG A 1 116 ? 10.661 -11.746 16.886 1 78.21 113 ARG A N 1
ATOM 924 C CA . ARG A 1 116 ? 11.615 -10.733 16.452 1 76.22 113 ARG A CA 1
ATOM 925 C C . ARG A 1 116 ? 10.949 -9.485 15.932 1 75.6 113 ARG A C 1
ATOM 926 O O . ARG A 1 116 ? 11.398 -8.385 16.243 1 75.99 113 ARG A O 1
ATOM 934 N N . PHE A 1 117 ? 9.835 -9.64 15.22 1 74.81 114 PHE A N 1
ATOM 935 C CA . PHE A 1 117 ? 9.072 -8.509 14.693 1 74.44 114 PHE A CA 1
ATOM 936 C C . PHE A 1 117 ? 8.324 -7.767 15.797 1 73.25 114 PHE A C 1
ATOM 937 O O . PHE A 1 117 ? 8.117 -6.563 15.687 1 73.13 114 PHE A O 1
ATOM 945 N N . LYS A 1 118 ? 7.958 -8.477 16.881 1 72.3 115 LYS A N 1
ATOM 946 C CA . LYS A 1 118 ? 7.317 -7.895 18.049 1 72.02 115 LYS A CA 1
ATOM 947 C C . LYS A 1 118 ? 8.302 -6.989 18.784 1 71.39 115 LYS A C 1
ATOM 948 O O . LYS A 1 118 ? 7.902 -5.919 19.237 1 71.87 115 LYS A O 1
ATOM 954 N N . LYS A 1 119 ? 9.596 -7.392 18.851 1 69.91 116 LYS A N 1
ATOM 955 C CA . LYS A 1 119 ? 10.662 -6.612 19.437 1 69.03 116 LYS A CA 1
ATOM 956 C C . LYS A 1 119 ? 10.887 -5.369 18.601 1 67.45 116 LYS A C 1
ATOM 957 O O . LYS A 1 119 ? 11.058 -4.297 19.155 1 67.15 116 LYS A O 1
ATOM 963 N N . LEU A 1 120 ? 10.921 -5.501 17.267 1 66.57 117 LEU A N 1
ATOM 964 C CA . LEU A 1 120 ? 11.084 -4.346 16.391 1 65.76 117 LEU A CA 1
ATOM 965 C C . LEU A 1 120 ? 9.897 -3.379 16.554 1 66.82 117 LEU A C 1
ATOM 966 O O . LEU A 1 120 ? 10.103 -2.165 16.611 1 67.9 117 LEU A O 1
ATOM 971 N N . LEU A 1 121 ? 8.658 -3.91 16.657 1 66.21 118 LEU A N 1
ATOM 972 C CA . LEU A 1 121 ? 7.467 -3.067 16.801 1 65.61 118 LEU A CA 1
ATOM 973 C C . LEU A 1 121 ? 7.481 -2.294 18.084 1 65.11 118 LEU A C 1
ATOM 974 O O . LEU A 1 121 ? 7.086 -1.138 18.074 1 65.93 118 LEU A O 1
ATOM 979 N N . LYS A 1 122 ? 7.952 -2.898 19.178 1 64.06 119 LYS A N 1
ATOM 980 C CA . LYS A 1 122 ? 8.089 -2.245 20.485 1 63.97 119 LYS A CA 1
ATOM 981 C C . LYS A 1 122 ? 9.084 -1.073 20.441 1 64.01 119 LYS A C 1
ATOM 982 O O . LYS A 1 122 ? 8.786 -0.016 20.981 1 64.97 119 LYS A O 1
ATOM 988 N N . SER A 1 123 ? 10.224 -1.231 19.788 1 63.67 120 SER A N 1
ATOM 989 C CA . SER A 1 123 ? 11.194 -0.146 19.614 1 64.88 120 SER A CA 1
ATOM 990 C C . SER A 1 123 ? 10.598 0.994 18.78 1 66.44 120 SER A C 1
ATOM 991 O O . SER A 1 123 ? 10.9 2.153 19.02 1 67.15 120 SER A O 1
ATOM 994 N N . CYS A 1 124 ? 9.811 0.657 17.767 1 66.72 121 CYS A N 1
ATOM 995 C CA . CYS A 1 124 ? 9.163 1.625 16.923 1 67.56 121 CYS A CA 1
ATOM 996 C C . CYS A 1 124 ? 8.101 2.353 17.71 1 67.93 121 CYS A C 1
ATOM 997 O O . CYS A 1 124 ? 8.045 3.566 17.636 1 68.51 121 CYS A O 1
ATOM 1000 N N . TYR A 1 125 ? 7.301 1.65 18.525 1 67.79 122 TYR A N 1
ATOM 1001 C CA . TYR A 1 125 ? 6.293 2.295 19.369 1 68.17 122 TYR A CA 1
ATOM 1002 C C . TYR A 1 125 ? 6.987 3.273 20.341 1 68.39 122 TYR A C 1
ATOM 1003 O O . TYR A 1 125 ? 6.504 4.38 20.544 1 68.49 122 TYR A O 1
ATOM 1012 N N . TYR A 1 126 ? 8.099 2.829 20.947 1 68.05 123 TYR A N 1
ATOM 1013 C CA . TYR A 1 126 ? 8.888 3.583 21.908 1 68.73 123 TYR A CA 1
ATOM 1014 C C . TYR A 1 126 ? 9.413 4.901 21.348 1 71.34 123 TYR A C 1
ATOM 1015 O O . TYR A 1 126 ? 9.292 5.934 22.004 1 71.98 123 TYR A O 1
ATOM 1024 N N . LYS A 1 127 ? 9.963 4.877 20.143 1 72.91 124 LYS A N 1
ATOM 1025 C CA . LYS A 1 127 ? 10.494 6.081 19.519 1 75.19 124 LYS A CA 1
ATOM 1026 C C . LYS A 1 127 ? 9.442 6.938 18.811 1 78.43 124 LYS A C 1
ATOM 1027 O O . LYS A 1 127 ? 9.564 8.156 18.818 1 78.8 124 LYS A O 1
ATOM 1033 N N . CYS A 1 128 ? 8.439 6.324 18.173 1 80.57 125 CYS A N 1
ATOM 1034 C CA . CYS A 1 128 ? 7.476 7.053 17.363 1 83.34 125 CYS A CA 1
ATOM 1035 C C . CYS A 1 128 ? 6.243 7.536 18.099 1 87.61 125 CYS A C 1
ATOM 1036 O O . CYS A 1 128 ? 5.74 8.614 17.761 1 88.42 125 CYS A O 1
ATOM 1039 N N . HIS A 1 129 ? 5.67 6.719 18.997 1 89.88 126 HIS A N 1
ATOM 1040 C CA . HIS A 1 129 ? 4.393 7.078 19.61 1 92.4 126 HIS A CA 1
ATOM 1041 C C . HIS A 1 129 ? 4.423 7.3 21.099 1 95.19 126 HIS A C 1
ATOM 1042 O O . HIS A 1 129 ? 3.56 7.996 21.626 1 95.9 126 HIS A O 1
ATOM 1049 N N . TYR A 1 130 ? 5.368 6.691 21.782 1 97.06 127 TYR A N 1
ATOM 1050 C CA . TYR A 1 130 ? 5.459 6.776 23.224 1 99.54 127 TYR A CA 1
ATOM 1051 C C . TYR A 1 130 ? 5.897 8.169 23.707 1 102.3 127 TYR A C 1
ATOM 1052 O O . TYR A 1 130 ? 6.799 8.785 23.127 1 102.9 127 TYR A O 1
ATOM 1061 N N . LYS A 1 131 ? 5.204 8.685 24.739 1 103.35 128 LYS A N 1
ATOM 1062 C CA . LYS A 1 131 ? 5.466 10.01 25.288 1 104.94 128 LYS A CA 1
ATOM 1063 C C . LYS A 1 131 ? 5.628 9.967 26.816 1 105.9 128 LYS A C 1
ATOM 1064 O O . LYS A 1 131 ? 4.916 9.223 27.493 1 106.35 128 LYS A O 1
ATOM 1070 N N . ASP A 1 149 ? 12.679 17.811 18.499 1 113.5 146 ASP A N 1
ATOM 1071 C CA . ASP A 1 149 ? 14.103 17.466 18.547 1 113.95 146 ASP A CA 1
ATOM 1072 C C . ASP A 1 149 ? 14.296 15.951 18.327 1 113.22 146 ASP A C 1
ATOM 1073 O O . ASP A 1 149 ? 15.028 15.548 17.415 1 113.28 146 ASP A O 1
ATOM 1078 N N . ASP A 1 150 ? 13.608 15.126 19.162 1 112.04 147 ASP A N 1
ATOM 1079 C CA . ASP A 1 150 ? 13.542 13.653 19.143 1 111.08 147 ASP A CA 1
ATOM 1080 C C . ASP A 1 150 ? 12.111 13.327 18.638 1 109.27 147 ASP A C 1
ATOM 1081 O O . ASP A 1 150 ? 11.308 12.719 19.356 1 109.82 147 ASP A O 1
ATOM 1086 N N . LYS A 1 151 ? 11.777 13.823 17.431 1 106.78 148 LYS A N 1
ATOM 1087 C CA . LYS A 1 151 ? 10.458 13.66 16.816 1 104.69 148 LYS A CA 1
ATOM 1088 C C . LYS A 1 151 ? 10.595 13.412 15.297 1 101.39 148 LYS A C 1
ATOM 1089 O O . LYS A 1 151 ? 11.603 13.772 14.669 1 101.79 148 LYS A O 1
ATOM 1095 N N . GLY A 1 152 ? 9.593 12.759 14.727 1 97.81 149 GLY A N 1
ATOM 1096 C CA . GLY A 1 152 ? 9.611 12.419 13.314 1 94.52 149 GLY A CA 1
ATOM 1097 C C . GLY A 1 152 ? 10.433 11.178 13.05 1 90.35 149 GLY A C 1
ATOM 1098 O O . GLY A 1 152 ? 10.995 11.04 11.962 1 91.12 149 GLY A O 1
ATOM 1099 N N . TRP A 1 153 ? 10.507 10.257 14.048 1 85.8 150 TRP A N 1
ATOM 1100 C CA . TRP A 1 153 ? 11.219 8.984 13.952 1 81.53 150 TRP A CA 1
ATOM 1101 C C . TRP A 1 153 ? 10.601 8.174 12.855 1 80.05 150 TRP A C 1
ATOM 1102 O O . TRP A 1 153 ? 9.387 8.02 12.812 1 80.05 150 TRP A O 1
ATOM 1113 N N . VAL A 1 154 ? 11.428 7.747 11.909 1 78.93 151 VAL A N 1
ATOM 1114 C CA . VAL A 1 154 ? 10.949 6.995 10.771 1 78.1 151 VAL A CA 1
ATOM 1115 C C . VAL A 1 154 ? 11.79 5.745 10.637 1 76.34 151 VAL A C 1
ATOM 1116 O O . VAL A 1 154 ? 13.017 5.781 10.776 1 76.78 151 VAL A O 1
ATOM 1120 N N . LEU A 1 155 ? 11.121 4.621 10.479 1 73.93 152 LEU A N 1
ATOM 1121 C CA . LEU A 1 155 ? 11.774 3.342 10.277 1 72.05 152 LEU A CA 1
ATOM 1122 C C . LEU A 1 155 ? 12.32 3.306 8.837 1 72.7 152 LEU A C 1
ATOM 1123 O O . LEU A 1 155 ? 11.643 3.729 7.906 1 73 152 LEU A O 1
ATOM 1128 N N . VAL A 1 156 ? 13.571 2.885 8.663 1 72.44 153 VAL A N 1
ATOM 1129 C CA . VAL A 1 156 ? 14.221 2.777 7.37 1 72.44 153 VAL A CA 1
ATOM 1130 C C . VAL A 1 156 ? 14.325 1.294 7.118 1 73.64 153 VAL A C 1
ATOM 1131 O O . VAL A 1 156 ? 15.045 0.604 7.823 1 73.45 153 VAL A O 1
ATOM 1135 N N . THR A 1 157 ? 13.547 0.787 6.163 1 74.74 154 THR A N 1
ATOM 1136 C CA . THR A 1 157 ? 13.424 -0.637 5.941 1 75.41 154 THR A CA 1
ATOM 1137 C C . THR A 1 157 ? 13.464 -1.034 4.473 1 76.08 154 THR A C 1
ATOM 1138 O O . THR A 1 157 ? 13.124 -0.243 3.609 1 75.87 154 THR A O 1
ATOM 1142 N N . GLU A 1 158 ? 13.919 -2.267 4.212 1 76.76 155 GLU A N 1
ATOM 1143 C CA . GLU A 1 158 ? 13.977 -2.898 2.9 1 78.45 155 GLU A CA 1
ATOM 1144 C C . GLU A 1 158 ? 13.238 -4.268 2.885 1 80.46 155 GLU A C 1
ATOM 1145 O O . GLU A 1 158 ? 13.421 -5.038 1.945 1 81.51 155 GLU A O 1
ATOM 1151 N N . ASP A 1 159 ? 12.489 -4.607 3.945 1 80.91 156 ASP A N 1
ATOM 1152 C CA . ASP A 1 159 ? 11.822 -5.892 4.079 1 81.81 156 ASP A CA 1
ATOM 1153 C C . ASP A 1 159 ? 10.32 -5.676 3.97 1 83.56 156 ASP A C 1
ATOM 1154 O O . ASP A 1 159 ? 9.773 -4.808 4.646 1 83.64 156 ASP A O 1
ATOM 1159 N N . ASP A 1 160 ? 9.656 -6.441 3.099 1 84.63 157 ASP A N 1
ATOM 1160 C CA . ASP A 1 160 ? 8.229 -6.274 2.881 1 86.04 157 ASP A CA 1
ATOM 1161 C C . ASP A 1 160 ? 7.382 -6.754 4.032 1 85.39 157 ASP A C 1
ATOM 1162 O O . ASP A 1 160 ? 6.384 -6.106 4.319 1 85.33 157 ASP A O 1
ATOM 1167 N N . THR A 1 161 ? 7.785 -7.835 4.735 1 84.85 158 THR A N 1
ATOM 1168 C CA . THR A 1 161 ? 6.997 -8.289 5.889 1 84.85 158 THR A CA 1
ATOM 1169 C C . THR A 1 161 ? 7.092 -7.204 7.025 1 84.55 158 THR A C 1
ATOM 1170 O O . THR A 1 161 ? 6.09 -6.982 7.708 1 85.79 158 THR A O 1
ATOM 1174 N N . VAL A 1 162 ? 8.225 -6.463 7.13 1 82.49 159 VAL A N 1
ATOM 1175 C CA . VAL A 1 162 ? 8.398 -5.363 8.074 1 81.42 159 VAL A CA 1
ATOM 1176 C C . VAL A 1 162 ? 7.498 -4.178 7.662 1 82.59 159 VAL A C 1
ATOM 1177 O O . VAL A 1 162 ? 6.826 -3.589 8.521 1 82.99 159 VAL A O 1
ATOM 1181 N N . ARG A 1 163 ? 7.487 -3.831 6.353 1 82.77 160 ARG A N 1
ATOM 1182 C CA . ARG A 1 163 ? 6.678 -2.746 5.77 1 83.48 160 ARG A CA 1
ATOM 1183 C C . ARG A 1 163 ? 5.174 -2.946 5.99 1 84.44 160 ARG A C 1
ATOM 1184 O O . ARG A 1 163 ? 4.468 -1.967 6.279 1 84.81 160 ARG A O 1
ATOM 1192 N N . SER A 1 164 ? 4.689 -4.201 5.919 1 84.66 161 SER A N 1
ATOM 1193 C CA . SER A 1 164 ? 3.26 -4.443 6.16 1 85.67 161 SER A CA 1
ATOM 1194 C C . SER A 1 164 ? 2.916 -4.184 7.601 1 84.8 161 SER A C 1
ATOM 1195 O O . SER A 1 164 ? 2.024 -3.388 7.857 1 84.95 161 SER A O 1
ATOM 1198 N N . LEU A 1 165 ? 3.712 -4.74 8.542 1 84.19 162 LEU A N 1
ATOM 1199 C CA . LEU A 1 165 ? 3.562 -4.533 9.996 1 82.95 162 LEU A CA 1
ATOM 1200 C C . LEU A 1 165 ? 3.683 -3.066 10.397 1 82.19 162 LEU A C 1
ATOM 1201 O O . LEU A 1 165 ? 2.858 -2.586 11.155 1 81.85 162 LEU A O 1
ATOM 1206 N N . ALA A 1 166 ? 4.64 -2.328 9.824 1 82.09 163 ALA A N 1
ATOM 1207 C CA . ALA A 1 166 ? 4.769 -0.896 10.075 1 82.56 163 ALA A CA 1
ATOM 1208 C C . ALA A 1 166 ? 3.486 -0.142 9.682 1 83.86 163 ALA A C 1
ATOM 1209 O O . ALA A 1 166 ? 3.035 0.694 10.441 1 83.71 163 ALA A O 1
ATOM 1211 N N . THR A 1 167 ? 2.868 -0.47 8.533 1 85.11 164 THR A N 1
ATOM 1212 C CA . THR A 1 167 ? 1.606 0.169 8.13 1 86.11 164 THR A CA 1
ATOM 1213 C C . THR A 1 167 ? 0.473 -0.155 9.13 1 87.07 164 THR A C 1
ATOM 1214 O O . THR A 1 167 ? -0.265 0.744 9.553 1 87.01 164 THR A O 1
ATOM 1218 N N . GLN A 1 168 ? 0.368 -1.442 9.526 1 87.42 165 GLN A N 1
ATOM 1219 C CA . GLN A 1 168 ? -0.627 -1.913 10.481 1 87.78 165 GLN A CA 1
ATOM 1220 C C . GLN A 1 168 ? -0.507 -1.215 11.8 1 87.02 165 GLN A C 1
ATOM 1221 O O . GLN A 1 168 ? -1.521 -0.862 12.39 1 87.7 165 GLN A O 1
ATOM 1227 N N . PHE A 1 169 ? 0.734 -1.032 12.29 1 85.63 166 PHE A N 1
ATOM 1228 C CA . PHE A 1 169 ? 0.993 -0.427 13.597 1 84.04 166 PHE A CA 1
ATOM 1229 C C . PHE A 1 169 ? 1.256 1.094 13.531 1 83.81 166 PHE A C 1
ATOM 1230 O O . PHE A 1 169 ? 1.732 1.676 14.496 1 83.74 166 PHE A O 1
ATOM 1238 N N . GLN A 1 170 ? 0.927 1.731 12.396 1 83.78 167 GLN A N 1
ATOM 1239 C CA . GLN A 1 170 ? 1.054 3.17 12.176 1 84.02 167 GLN A CA 1
ATOM 1240 C C . GLN A 1 170 ? 2.442 3.701 12.456 1 83.59 167 GLN A C 1
ATOM 1241 O O . GLN A 1 170 ? 2.611 4.762 13.051 1 84.67 167 GLN A O 1
ATOM 1247 N N . ILE A 1 171 ? 3.44 2.955 12.026 1 81.82 168 ILE A N 1
ATOM 1248 C CA . ILE A 1 171 ? 4.815 3.34 12.165 1 80.14 168 ILE A CA 1
ATOM 1249 C C . ILE A 1 171 ? 5.244 3.926 10.843 1 79.6 168 ILE A C 1
ATOM 1250 O O . ILE A 1 171 ? 5.246 3.228 9.832 1 80.26 168 ILE A O 1
ATOM 1255 N N . PRO A 1 172 ? 5.617 5.209 10.817 1 78.39 169 PRO A N 1
ATOM 1256 C CA . PRO A 1 172 ? 6.117 5.787 9.561 1 77.59 169 PRO A CA 1
ATOM 1257 C C . PRO A 1 172 ? 7.422 5.1 9.13 1 76.95 169 PRO A C 1
ATOM 1258 O O . PRO A 1 172 ? 8.299 4.84 9.95 1 76.33 169 PRO A O 1
ATOM 1262 N N . PHE A 1 173 ? 7.511 4.761 7.839 1 76.46 170 PHE A N 1
ATOM 1263 C CA . PHE A 1 173 ? 8.664 4.116 7.283 1 76.49 170 PHE A CA 1
ATOM 1264 C C . PHE A 1 173 ? 9.02 4.662 5.896 1 77.33 170 PHE A C 1
ATOM 1265 O O . PHE A 1 173 ? 8.173 5.168 5.192 1 78.68 170 PHE A O 1
ATOM 1273 N N . ILE A 1 174 ? 10.277 4.526 5.511 1 76.47 171 ILE A N 1
ATOM 1274 C CA . ILE A 1 174 ? 10.865 4.892 4.224 1 75.48 171 ILE A CA 1
ATOM 1275 C C . ILE A 1 174 ? 11.893 3.8 3.856 1 75.06 171 ILE A C 1
ATOM 1276 O O . ILE A 1 174 ? 12.285 2.991 4.704 1 75.11 171 ILE A O 1
ATOM 1281 N N . SER A 1 175 ? 12.331 3.781 2.608 1 75.14 172 SER A N 1
ATOM 1282 C CA . SER A 1 175 ? 13.344 2.835 2.174 1 76.31 172 SER A CA 1
ATOM 1283 C C . SER A 1 175 ? 14.742 3.524 2.154 1 77.3 172 SER A C 1
ATOM 1284 O O . SER A 1 175 ? 14.836 4.726 2.412 1 77.52 172 SER A O 1
ATOM 1287 N N . VAL A 1 176 ? 15.814 2.763 1.916 1 77.83 173 VAL A N 1
ATOM 1288 C CA . VAL A 1 176 ? 17.155 3.329 1.885 1 79.47 173 VAL A CA 1
ATOM 1289 C C . VAL A 1 176 ? 17.295 4.375 0.77 1 81.49 173 VAL A C 1
ATOM 1290 O O . VAL A 1 176 ? 17.784 5.47 1.066 1 80.69 173 VAL A O 1
ATOM 1294 N N . VAL A 1 177 ? 16.776 4.089 -0.482 1 83.61 174 VAL A N 1
ATOM 1295 C CA . VAL A 1 177 ? 16.85 5.053 -1.584 1 86.04 174 VAL A CA 1
ATOM 1296 C C . VAL A 1 177 ? 16.079 6.327 -1.264 1 88.46 174 VAL A C 1
ATOM 1297 O O . VAL A 1 177 ? 16.529 7.408 -1.626 1 89.56 174 VAL A O 1
ATOM 1301 N N . GLU A 1 178 ? 14.962 6.211 -0.539 1 89.11 175 GLU A N 1
ATOM 1302 C CA . GLU A 1 178 ? 14.159 7.339 -0.102 1 90.32 175 GLU A CA 1
ATOM 1303 C C . GLU A 1 178 ? 14.924 8.146 0.97 1 91.08 175 GLU A C 1
ATOM 1304 O O . GLU A 1 178 ? 15.03 9.363 0.845 1 91.66 175 GLU A O 1
ATOM 1310 N N . ALA A 1 179 ? 15.514 7.471 1.974 1 90.83 176 ALA A N 1
ATOM 1311 C CA . ALA A 1 179 ? 16.338 8.124 3 1 91.13 176 ALA A CA 1
ATOM 1312 C C . ALA A 1 179 ? 17.52 8.867 2.349 1 91.74 176 ALA A C 1
ATOM 1313 O O . ALA A 1 179 ? 17.834 9.982 2.761 1 92.12 176 ALA A O 1
ATOM 1315 N N . ASP A 1 180 ? 18.12 8.271 1.297 1 91.56 177 ASP A N 1
ATOM 1316 C CA . ASP A 1 180 ? 19.205 8.84 0.493 1 92.47 177 ASP A CA 1
ATOM 1317 C C . ASP A 1 180 ? 18.782 10.141 -0.185 1 93.46 177 ASP A C 1
ATOM 1318 O O . ASP A 1 180 ? 19.522 11.112 -0.124 1 94 177 ASP A O 1
ATOM 1323 N N . ALA A 1 181 ? 17.606 10.168 -0.839 1 93.54 178 ALA A N 1
ATOM 1324 C CA . ALA A 1 181 ? 17.14 11.38 -1.501 1 94.01 178 ALA A CA 1
ATOM 1325 C C . ALA A 1 181 ? 16.722 12.462 -0.518 1 94.06 178 ALA A C 1
ATOM 1326 O O . ALA A 1 181 ? 16.835 13.636 -0.843 1 94.4 178 ALA A O 1
ATOM 1328 N N . ILE A 1 182 ? 16.294 12.085 0.696 1 94.06 179 ILE A N 1
ATOM 1329 C CA . ILE A 1 182 ? 15.949 13.047 1.744 1 94.62 179 ILE A CA 1
ATOM 1330 C C . ILE A 1 182 ? 17.235 13.714 2.23 1 96.44 179 ILE A C 1
ATOM 1331 O O . ILE A 1 182 ? 17.313 14.945 2.232 1 97.05 179 ILE A O 1
ATOM 1336 N N . ILE A 1 183 ? 18.263 12.899 2.57 1 97.28 180 ILE A N 1
ATOM 1337 C CA . ILE A 1 183 ? 19.592 13.339 3.005 1 98.59 180 ILE A CA 1
ATOM 1338 C C . ILE A 1 183 ? 20.21 14.22 1.92 1 101.16 180 ILE A C 1
ATOM 1339 O O . ILE A 1 183 ? 20.697 15.312 2.218 1 101.75 180 ILE A O 1
ATOM 1344 N N . ASN A 1 184 ? 20.139 13.763 0.66 1 102.58 181 ASN A N 1
ATOM 1345 C CA . ASN A 1 184 ? 20.645 14.467 -0.512 1 104.8 181 ASN A CA 1
ATOM 1346 C C . ASN A 1 184 ? 20.014 15.858 -0.65 1 107.01 181 ASN A C 1
ATOM 1347 O O . ASN A 1 184 ? 20.718 16.809 -0.986 1 107.67 181 ASN A O 1
ATOM 1352 N N . ALA A 1 185 ? 18.703 15.983 -0.395 1 107.98 182 ALA A N 1
ATOM 1353 C CA . ALA A 1 185 ? 18.033 17.281 -0.493 1 109.33 182 ALA A CA 1
ATOM 1354 C C . ALA A 1 185 ? 18.48 18.189 0.652 1 110.51 182 ALA A C 1
ATOM 1355 O O . ALA A 1 185 ? 18.808 19.354 0.413 1 111.05 182 ALA A O 1
ATOM 1357 N N . CYS A 1 186 ? 18.56 17.638 1.88 1 110.48 183 CYS A N 1
ATOM 1358 C CA . CYS A 1 186 ? 19.006 18.379 3.068 1 110.95 183 CYS A CA 1
ATOM 1359 C C . CYS A 1 186 ? 20.422 18.962 2.909 1 111.8 183 CYS A C 1
ATOM 1360 O O . CYS A 1 186 ? 20.741 19.981 3.525 1 112.04 183 CYS A O 1
ATOM 1363 N N . ILE A 1 187 ? 21.251 18.341 2.055 1 111.91 184 ILE A N 1
ATOM 1364 C CA . ILE A 1 187 ? 22.586 18.835 1.74 1 112.4 184 ILE A CA 1
ATOM 1365 C C . ILE A 1 187 ? 22.497 19.668 0.46 1 112.63 184 ILE A C 1
ATOM 1366 O O . ILE A 1 187 ? 22.959 20.802 0.418 1 112.76 184 ILE A O 1
ATOM 1371 N N . VAL A 1 193 ? 11.732 17.015 -3.146 1 120.4 190 VAL A N 1
ATOM 1372 C CA . VAL A 1 193 ? 11.423 15.593 -2.936 1 121.08 190 VAL A CA 1
ATOM 1373 C C . VAL A 1 193 ? 10.103 15.384 -2.17 1 121.19 190 VAL A C 1
ATOM 1374 O O . VAL A 1 193 ? 9.801 16.069 -1.192 1 121.07 190 VAL A O 1
ATOM 1378 N N . VAL A 1 194 ? 9.348 14.387 -2.642 1 121.38 191 VAL A N 1
ATOM 1379 C CA . VAL A 1 194 ? 8.051 13.893 -2.172 1 122.3 191 VAL A CA 1
ATOM 1380 C C . VAL A 1 194 ? 7.89 12.452 -2.76 1 122.67 191 VAL A C 1
ATOM 1381 O O . VAL A 1 194 ? 8.155 12.287 -3.946 1 123.12 191 VAL A O 1
ATOM 1385 N N . ASN A 1 195 ? 7.46 11.438 -1.992 1 122.65 192 ASN A N 1
ATOM 1386 C CA . ASN A 1 195 ? 7.176 10.114 -2.588 1 123.66 192 ASN A CA 1
ATOM 1387 C C . ASN A 1 195 ? 5.906 9.51 -1.991 1 124.71 192 ASN A C 1
ATOM 1388 O O . ASN A 1 195 ? 5.95 8.518 -1.275 1 125.86 192 ASN A O 1
ATOM 1393 N N . GLU A 1 196 ? 4.768 10.119 -2.303 1 123.89 193 GLU A N 1
ATOM 1394 C CA . GLU A 1 196 ? 3.458 9.798 -1.747 1 123.52 193 GLU A CA 1
ATOM 1395 C C . GLU A 1 196 ? 2.468 9.313 -2.83 1 123.22 193 GLU A C 1
ATOM 1396 O O . GLU A 1 196 ? 1.246 9.322 -2.633 1 122.35 193 GLU A O 1
ATOM 1402 N N . ASP A 1 227 ? 33.804 -11.814 -11.008 1 119.69 217 ASP A N 1
ATOM 1403 C CA . ASP A 1 227 ? 32.87 -10.956 -10.28 1 120.1 217 ASP A CA 1
ATOM 1404 C C . ASP A 1 227 ? 33.309 -10.67 -8.826 1 119.72 217 ASP A C 1
ATOM 1405 O O . ASP A 1 227 ? 32.464 -10.357 -7.975 1 119.55 217 ASP A O 1
ATOM 1410 N N . PHE A 1 228 ? 34.642 -10.754 -8.562 1 118.97 218 PHE A N 1
ATOM 1411 C CA . PHE A 1 228 ? 35.279 -10.477 -7.265 1 118.24 218 PHE A CA 1
ATOM 1412 C C . PHE A 1 228 ? 35.053 -9.004 -6.882 1 117.4 218 PHE A C 1
ATOM 1413 O O . PHE A 1 228 ? 34.732 -8.701 -5.736 1 117.56 218 PHE A O 1
ATOM 1421 N N . LYS A 1 229 ? 35.222 -8.1 -7.863 1 116.38 219 LYS A N 1
ATOM 1422 C CA . LYS A 1 229 ? 35.05 -6.654 -7.733 1 115.58 219 LYS A CA 1
ATOM 1423 C C . LYS A 1 229 ? 33.608 -6.275 -7.375 1 113.75 219 LYS A C 1
ATOM 1424 O O . LYS A 1 229 ? 33.398 -5.242 -6.744 1 113.84 219 LYS A O 1
ATOM 1430 N N . ASN A 1 230 ? 32.618 -7.095 -7.795 1 112.04 220 ASN A N 1
ATOM 1431 C CA . ASN A 1 230 ? 31.188 -6.864 -7.515 1 110.77 220 ASN A CA 1
ATOM 1432 C C . ASN A 1 230 ? 30.841 -7.211 -6.06 1 108.3 220 ASN A C 1
ATOM 1433 O O . ASN A 1 230 ? 30.054 -6.52 -5.433 1 108.32 220 ASN A O 1
ATOM 1438 N N . ASP A 1 231 ? 31.427 -8.299 -5.544 1 106.24 221 ASP A N 1
ATOM 1439 C CA . ASP A 1 231 ? 31.264 -8.768 -4.166 1 104.46 221 ASP A CA 1
ATOM 1440 C C . ASP A 1 231 ? 32.046 -7.912 -3.17 1 101.31 221 ASP A C 1
ATOM 1441 O O . ASP A 1 231 ? 31.775 -7.981 -1.98 1 101.48 221 ASP A O 1
ATOM 1446 N N . PHE A 1 232 ? 33.089 -7.211 -3.63 1 98.6 222 PHE A N 1
ATOM 1447 C CA . PHE A 1 232 ? 33.972 -6.399 -2.803 1 96.14 222 PHE A CA 1
ATOM 1448 C C . PHE A 1 232 ? 33.308 -5.083 -2.416 1 94.61 222 PHE A C 1
ATOM 1449 O O . PHE A 1 232 ? 33.499 -4.606 -1.298 1 94.43 222 PHE A O 1
ATOM 1457 N N . LEU A 1 233 ? 32.555 -4.484 -3.345 1 93.57 223 LEU A N 1
ATOM 1458 C CA . LEU A 1 233 ? 31.861 -3.231 -3.078 1 93.36 223 LEU A CA 1
ATOM 1459 C C . LEU A 1 233 ? 30.692 -3.458 -2.164 1 92.04 223 LEU A C 1
ATOM 1460 O O . LEU A 1 233 ? 30.006 -4.481 -2.246 1 91.71 223 LEU A O 1
ATOM 1465 N N . ALA A 1 234 ? 30.47 -2.501 -1.271 1 91.18 224 ALA A N 1
ATOM 1466 C CA . ALA A 1 234 ? 29.362 -2.574 -0.332 1 90.99 224 ALA A CA 1
ATOM 1467 C C . ALA A 1 234 ? 28.051 -2.518 -1.079 1 91.03 224 ALA A C 1
ATOM 1468 O O . ALA A 1 234 ? 27.926 -1.747 -2.034 1 91.36 224 ALA A O 1
ATOM 1470 N N . PRO A 1 235 ? 27.097 -3.4 -0.725 1 90.79 225 PRO A N 1
ATOM 1471 C CA . PRO A 1 235 ? 25.795 -3.396 -1.417 1 90.42 225 PRO A CA 1
ATOM 1472 C C . PRO A 1 235 ? 25.117 -2.044 -1.392 1 89.73 225 PRO A C 1
ATOM 1473 O O . PRO A 1 235 ? 25.188 -1.339 -0.394 1 89.31 225 PRO A O 1
ATOM 1477 N N . ARG A 1 236 ? 24.503 -1.67 -2.503 1 89.88 226 ARG A N 1
ATOM 1478 C CA . ARG A 1 236 ? 23.795 -0.402 -2.595 1 90.66 226 ARG A CA 1
ATOM 1479 C C . ARG A 1 236 ? 22.335 -0.617 -2.884 1 91.62 226 ARG A C 1
ATOM 1480 O O . ARG A 1 236 ? 21.997 -1.511 -3.644 1 91.45 226 ARG A O 1
ATOM 1488 N N . ALA A 1 237 ? 21.461 0.116 -2.189 1 92.9 227 ALA A N 1
ATOM 1489 C CA . ALA A 1 237 ? 20.024 -0.035 -2.374 1 94.45 227 ALA A CA 1
ATOM 1490 C C . ALA A 1 237 ? 19.635 0.469 -3.74 1 96.64 227 ALA A C 1
ATOM 1491 O O . ALA A 1 237 ? 20.226 1.428 -4.248 1 96.47 227 ALA A O 1
ATOM 1493 N N . LYS A 1 238 ? 18.664 -0.212 -4.357 1 98.53 228 LYS A N 1
ATOM 1494 C CA . LYS A 1 238 ? 18.216 0.06 -5.72 1 100.69 228 LYS A CA 1
ATOM 1495 C C . LYS A 1 238 ? 16.691 0.077 -5.842 1 101.82 228 LYS A C 1
ATOM 1496 O O . LYS A 1 238 ? 15.987 0.315 -4.854 1 102.61 228 LYS A O 1
ATOM 1502 N N . GLY A 1 240 ? 13.433 1.877 -5.695 1 178.07 230 GLY A N 1
ATOM 1503 C CA . GLY A 1 240 ? 12.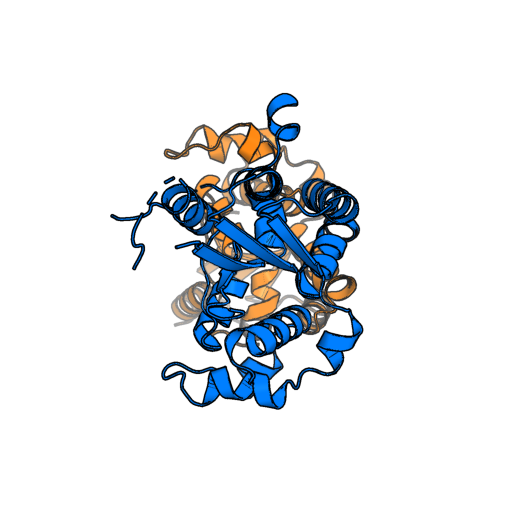363 2.441 -6.504 1 178.67 230 GLY A CA 1
ATOM 1504 C C . GLY A 1 240 ? 12.648 3.849 -6.983 1 179.2 230 GLY A C 1
ATOM 1505 O O . GLY A 1 240 ? 13.785 4.316 -6.897 1 179.11 230 GLY A O 1
ATOM 1506 N N . GLU A 1 241 ? 11.618 4.539 -7.502 1 179.61 231 GLU A N 1
ATOM 1507 C CA . GLU A 1 241 ? 11.787 5.906 -7.995 1 180.64 231 GLU A CA 1
ATOM 1508 C C . GLU A 1 241 ? 10.97 6.934 -7.203 1 181.49 231 GLU A C 1
ATOM 1509 O O . GLU A 1 241 ? 9.818 6.684 -6.847 1 181.51 231 GLU A O 1
ATOM 1515 N N . LEU A 1 242 ? 11.591 8.085 -6.907 1 182.05 232 LEU A N 1
ATOM 1516 C CA . LEU A 1 242 ? 10.974 9.173 -6.153 1 183.07 232 LEU A CA 1
ATOM 1517 C C . LEU A 1 242 ? 10.379 10.241 -7.069 1 184.72 232 LEU A C 1
ATOM 1518 O O . LEU A 1 242 ? 10.827 10.412 -8.201 1 184.96 232 LEU A O 1
ATOM 1523 N N A TRP A 1 243 ? 9.391 10.978 -6.566 0.5 185.58 233 TRP A N 1
ATOM 1524 N N B TRP A 1 243 ? 9.368 10.965 -6.577 0.5 184.75 233 TRP A N 1
ATOM 1525 C CA A TRP A 1 243 ? 8.743 12.031 -7.34 0.5 186.84 233 TRP A CA 1
ATOM 1526 C CA B TRP A 1 243 ? 8.722 12.031 -7.341 0.5 185.64 233 TRP A CA 1
ATOM 1527 C C A TRP A 1 243 ? 9.054 13.415 -6.748 0.5 187.37 233 TRP A C 1
ATOM 1528 C C B TRP A 1 243 ? 9.06 13.412 -6.75 0.5 186.4 233 TRP A C 1
ATOM 1529 O O A TRP A 1 243 ? 9.277 13.526 -5.545 0.5 187.31 233 TRP A O 1
ATOM 1530 O O B TRP A 1 243 ? 9.298 13.519 -5.55 0.5 186.47 233 TRP A O 1
ATOM 1551 N N . THR A 1 244 ? 9.092 14.463 -7.579 1 187.19 234 THR A N 1
ATOM 1552 C CA . THR A 1 244 ? 9.393 15.816 -7.092 1 188.42 234 THR A CA 1
ATOM 1553 C C . THR A 1 244 ? 8.289 16.812 -7.453 1 188.19 234 THR A C 1
ATOM 1554 O O . THR A 1 244 ? 7.817 17.55 -6.589 1 187.9 234 THR A O 1
ATOM 1558 N N . SER B 1 4 ? -8.104 -37.015 -14.62 1 111.68 1 SER B N 1
ATOM 1559 C CA . SER B 1 4 ? -7.478 -35.872 -13.967 1 112.03 1 SER B CA 1
ATOM 1560 C C . SER B 1 4 ? -6.165 -36.281 -13.315 1 112.01 1 SER B C 1
ATOM 1561 O O . SER B 1 4 ? -6.132 -37.226 -12.525 1 112.66 1 SER B O 1
ATOM 1564 N N . ILE B 1 5 ? -5.084 -35.571 -13.634 1 110.96 2 ILE B N 1
ATOM 1565 C CA . ILE B 1 5 ? -3.782 -35.846 -13.039 1 110.05 2 ILE B CA 1
ATOM 1566 C C . ILE B 1 5 ? -3.029 -34.535 -12.788 1 107.87 2 ILE B C 1
ATOM 1567 O O . ILE B 1 5 ? -2.554 -33.881 -13.717 1 108.04 2 ILE B O 1
ATOM 1572 N N . LEU B 1 6 ? -2.934 -34.161 -11.515 1 105.64 3 LEU B N 1
ATOM 1573 C CA . LEU B 1 6 ? -2.277 -32.932 -11.087 1 103.72 3 LEU B CA 1
ATOM 1574 C C . LEU B 1 6 ? -0.838 -33.196 -10.671 1 101.09 3 LEU B C 1
ATOM 1575 O O . LEU B 1 6 ? -0.567 -34.147 -9.947 1 100.97 3 LEU B O 1
ATOM 1580 N N . ASN B 1 7 ? 0.091 -32.382 -11.162 1 98.81 4 ASN B N 1
ATOM 1581 C CA . ASN B 1 7 ? 1.511 -32.564 -10.859 1 96.58 4 ASN B CA 1
ATOM 1582 C C . ASN B 1 7 ? 2.043 -31.349 -10.122 1 94.18 4 ASN B C 1
ATOM 1583 O O . ASN B 1 7 ? 2.379 -30.35 -10.757 1 94.32 4 ASN B O 1
ATOM 1588 N N . PHE B 1 8 ? 2.123 -31.424 -8.786 1 91.77 5 PHE B N 1
ATOM 1589 C CA . PHE B 1 8 ? 2.55 -30.279 -7.992 1 89.84 5 PHE B CA 1
ATOM 1590 C C . PHE B 1 8 ? 3.898 -30.44 -7.329 1 87.2 5 PHE B C 1
ATOM 1591 O O . PHE B 1 8 ? 4.156 -31.443 -6.688 1 87.39 5 PHE B O 1
ATOM 1599 N N . ILE B 1 9 ? 4.725 -29.413 -7.403 1 84.64 6 ILE B N 1
ATOM 1600 C CA . ILE B 1 9 ? 6 -29.369 -6.695 1 82.39 6 ILE B CA 1
ATOM 1601 C C . ILE B 1 9 ? 5.657 -28.45 -5.513 1 80.37 6 ILE B C 1
ATOM 1602 O O . ILE B 1 9 ? 5.319 -27.3 -5.743 1 79.79 6 ILE B O 1
ATOM 1607 N N . ILE B 1 10 ? 5.668 -28.956 -4.279 1 79.12 7 ILE B N 1
ATOM 1608 C CA . ILE B 1 10 ? 5.236 -28.158 -3.14 1 78.79 7 ILE B CA 1
ATOM 1609 C C . ILE B 1 10 ? 6.391 -27.565 -2.322 1 78.22 7 ILE B C 1
ATOM 1610 O O . ILE B 1 10 ? 7.186 -28.298 -1.752 1 77.76 7 ILE B O 1
ATOM 1615 N N . ASP B 1 11 ? 6.426 -26.215 -2.263 1 78.36 8 ASP B N 1
ATOM 1616 C CA . ASP B 1 11 ? 7.293 -25.291 -1.503 1 79.03 8 ASP B CA 1
ATOM 1617 C C . ASP B 1 11 ? 7.244 -25.591 0.02 1 77.6 8 ASP B C 1
ATOM 1618 O O . ASP B 1 11 ? 6.323 -26.255 0.499 1 77.33 8 ASP B O 1
ATOM 1623 N N . SER B 1 12 ? 8.181 -25.002 0.779 1 76.48 9 SER B N 1
ATOM 1624 C CA . SER B 1 12 ? 8.216 -25.036 2.233 1 76.24 9 SER B CA 1
ATOM 1625 C C . SER B 1 12 ? 7.118 -24.04 2.801 1 76.52 9 SER B C 1
ATOM 1626 O O . SER B 1 12 ? 6.406 -24.371 3.751 1 76.29 9 SER B O 1
ATOM 1629 N N . SER B 1 13 ? 6.984 -22.844 2.199 1 76.36 10 SER B N 1
ATOM 1630 C CA . SER B 1 13 ? 6.002 -21.843 2.603 1 77.38 10 SER B CA 1
ATOM 1631 C C . SER B 1 13 ? 4.554 -22.335 2.396 1 78.89 10 SER B C 1
ATOM 1632 O O . SER B 1 13 ? 3.639 -21.883 3.095 1 79.43 10 SER B O 1
ATOM 1635 N N . SER B 1 14 ? 4.353 -23.272 1.462 1 78.94 11 SER B N 1
ATOM 1636 C CA . SER B 1 14 ? 3.058 -23.871 1.253 1 79.54 11 SER B CA 1
ATOM 1637 C C . SER B 1 14 ? 2.683 -24.746 2.441 1 81.34 11 SER B C 1
ATOM 1638 O O . SER B 1 14 ? 1.525 -24.775 2.814 1 82.23 11 SER B O 1
ATOM 1641 N N . PHE B 1 15 ? 3.646 -25.418 3.071 1 81.94 12 PHE B N 1
ATOM 1642 C CA . PHE B 1 15 ? 3.385 -26.2 4.28 1 82.52 12 PHE B CA 1
ATOM 1643 C C . PHE B 1 15 ? 3.226 -25.274 5.511 1 83.13 12 PHE B C 1
ATOM 1644 O O . PHE B 1 15 ? 2.501 -25.605 6.444 1 83.06 12 PHE B O 1
ATOM 1652 N N . GLU B 1 16 ? 3.942 -24.136 5.515 1 83.64 13 GLU B N 1
ATOM 1653 C CA . GLU B 1 16 ? 3.957 -23.161 6.59 1 84.56 13 GLU B CA 1
ATOM 1654 C C . GLU B 1 16 ? 2.65 -22.394 6.642 1 86.39 13 GLU B C 1
ATOM 1655 O O . GLU B 1 16 ? 2.213 -22.051 7.729 1 87.62 13 GLU B O 1
ATOM 1661 N N . LYS B 1 17 ? 2.02 -22.108 5.488 1 86.51 14 LYS B N 1
ATOM 1662 C CA . LYS B 1 17 ? 0.782 -21.33 5.473 1 87.05 14 LYS B CA 1
ATOM 1663 C C . LYS B 1 17 ? -0.469 -22.1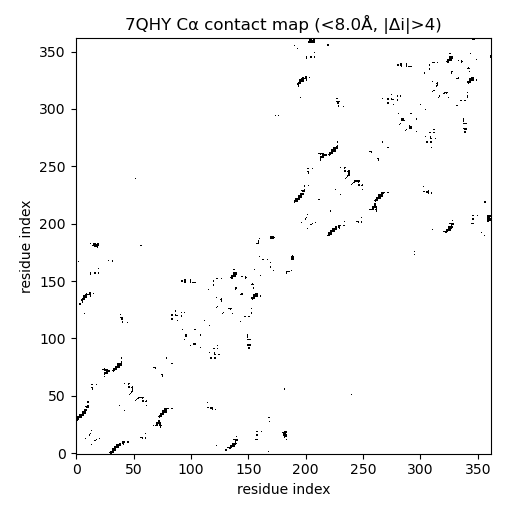03 5.06 1 87.43 14 LYS B C 1
ATOM 1664 O O . LYS B 1 17 ? -1.578 -21.651 5.341 1 87.75 14 LYS B O 1
ATOM 1670 N N . GLY B 1 18 ? -0.297 -23.238 4.399 1 87.34 15 GLY B N 1
ATOM 1671 C CA . GLY B 1 18 ? -1.432 -24.012 3.92 1 88.05 15 GLY B CA 1
ATOM 1672 C C . GLY B 1 18 ? -1.427 -25.47 4.3 1 88.76 15 GLY B C 1
ATOM 1673 O O . GLY B 1 18 ? -1.906 -26.302 3.531 1 88.63 15 GLY B O 1
ATOM 1674 N N . LEU B 1 19 ? -0.941 -25.785 5.503 1 89.63 16 LEU B N 1
ATOM 1675 C CA . LEU B 1 19 ? -0.857 -27.168 5.975 1 91.33 16 LEU B CA 1
ATOM 1676 C C . LEU B 1 19 ? -2.236 -27.841 6.048 1 93.21 16 LEU B C 1
ATOM 1677 O O . LEU B 1 19 ? -2.358 -29.016 5.709 1 93.95 16 LEU B O 1
ATOM 1682 N N . GLY B 1 20 ? -3.261 -27.077 6.394 1 93.93 17 GLY B N 1
ATOM 1683 C CA . GLY B 1 20 ? -4.632 -27.566 6.468 1 95.08 17 GLY B CA 1
ATOM 1684 C C . GLY B 1 20 ? -5.191 -27.961 5.116 1 96.28 17 GLY B C 1
ATOM 1685 O O . GLY B 1 20 ? -5.984 -28.902 5.021 1 96.91 17 GLY B O 1
ATOM 1686 N N . ASN B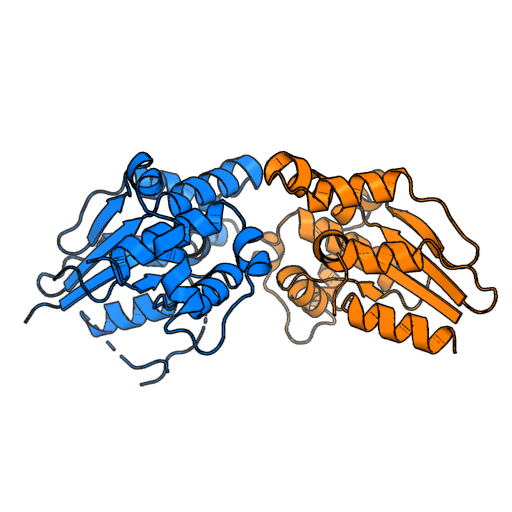 1 21 ? -4.769 -27.252 4.05 1 96.27 18 ASN B N 1
ATOM 1687 C CA . ASN B 1 21 ? -5.206 -27.542 2.683 1 96.2 18 ASN B CA 1
ATOM 1688 C C . ASN B 1 21 ? -4.554 -28.817 2.186 1 96.52 18 ASN B C 1
ATOM 1689 O O . ASN B 1 21 ? -5.256 -29.686 1.674 1 96.8 18 ASN B O 1
ATOM 1694 N N . ILE B 1 22 ? -3.218 -28.943 2.357 1 96.24 19 ILE B N 1
ATOM 1695 C CA . ILE B 1 22 ? -2.47 -30.126 1.947 1 96.53 19 ILE B CA 1
ATOM 1696 C C . ILE B 1 22 ? -2.996 -31.365 2.689 1 98.2 19 ILE B C 1
ATOM 1697 O O . ILE B 1 22 ? -3.192 -32.407 2.063 1 98.61 19 ILE B O 1
ATOM 1702 N N . ALA B 1 23 ? -3.302 -31.233 3.993 1 98.83 20 ALA B N 1
ATOM 1703 C CA . ALA B 1 23 ? -3.844 -32.329 4.789 1 100.02 20 ALA B CA 1
ATOM 1704 C C . ALA B 1 23 ? -5.171 -32.842 4.224 1 101.69 20 ALA B C 1
ATOM 1705 O O . ALA B 1 23 ? -5.424 -34.042 4.284 1 102.27 20 ALA B O 1
ATOM 1707 N N . ILE B 1 24 ? -6.004 -31.947 3.659 1 102.39 21 ILE B N 1
ATOM 1708 C CA . ILE B 1 24 ? -7.273 -32.316 3.027 1 103.38 21 ILE B CA 1
ATOM 1709 C C . ILE B 1 24 ? -7.007 -33.068 1.71 1 104.83 21 ILE B C 1
ATOM 1710 O O . ILE B 1 24 ? -7.705 -34.044 1.418 1 105.27 21 ILE B O 1
ATOM 1715 N N . TRP B 1 25 ? -5.952 -32.669 0.951 1 105.27 22 TRP B N 1
ATOM 1716 C CA . TRP B 1 25 ? -5.585 -33.348 -0.301 1 106 22 TRP B CA 1
ATOM 1717 C C . TRP B 1 25 ? -5.067 -34.745 -0.033 1 107.84 22 TRP B C 1
ATOM 1718 O O . TRP B 1 25 ? -5.336 -35.648 -0.814 1 107.95 22 TRP B O 1
ATOM 1729 N N . SER B 1 26 ? -4.281 -34.909 1.044 1 109.28 23 SER B N 1
ATOM 1730 C CA . SER B 1 26 ? -3.674 -36.183 1.438 1 111.09 23 SER B CA 1
ATOM 1731 C C . SER B 1 26 ? -4.709 -37.245 1.782 1 113.19 23 SER B C 1
ATOM 1732 O O . SER B 1 26 ? -4.488 -38.43 1.531 1 113.38 23 SER B O 1
ATOM 1735 N N . LYS B 1 27 ? -5.829 -36.81 2.375 1 114.63 24 LYS B N 1
ATOM 1736 C CA . LYS B 1 27 ? -6.939 -37.663 2.778 1 116.58 24 LYS B CA 1
ATOM 1737 C C . LYS B 1 27 ? -8.054 -37.636 1.72 1 118.38 24 LYS B C 1
ATOM 1738 O O . LYS B 1 27 ? -9.232 -37.624 2.064 1 118.56 24 LYS B O 1
ATOM 1744 N N . LEU B 1 28 ? -7.678 -37.615 0.437 1 119.45 25 LEU B N 1
ATOM 1745 C CA . LEU B 1 28 ? -8.63 -37.583 -0.663 1 120.83 25 LEU B CA 1
ATOM 1746 C C . LEU B 1 28 ? -8.61 -38.917 -1.387 1 122.61 25 LEU B C 1
ATOM 1747 O O . LEU B 1 28 ? -7.539 -39.428 -1.716 1 123.04 25 LEU B O 1
ATOM 1752 N N . ASN B 1 29 ? -9.791 -39.497 -1.61 1 123.52 26 ASN B N 1
ATOM 1753 C CA . ASN B 1 29 ? -9.928 -40.775 -2.294 1 124.86 26 ASN B CA 1
ATOM 1754 C C . ASN B 1 29 ? -10.89 -40.611 -3.463 1 125.73 26 ASN B C 1
ATOM 1755 O O . ASN B 1 29 ? -12.081 -40.436 -3.234 1 125.77 26 ASN B O 1
ATOM 1760 N N . ASP B 1 30 ? -10.391 -40.679 -4.709 1 126.22 27 ASP B N 1
ATOM 1761 C CA . ASP B 1 30 ? -11.24 -40.559 -5.897 1 127.21 27 ASP B CA 1
ATOM 1762 C C . ASP B 1 30 ? -10.581 -41.236 -7.099 1 127.39 27 ASP B C 1
ATOM 1763 O O . ASP B 1 30 ? -9.379 -41.062 -7.318 1 127.37 27 ASP B O 1
ATOM 1768 N N . PRO B 1 31 ? -11.34 -42.017 -7.895 1 127.3 28 PRO B N 1
ATOM 1769 C CA . PRO B 1 31 ? -10.733 -42.653 -9.077 1 127.13 28 PRO B CA 1
ATOM 1770 C C . PRO B 1 31 ? -10.388 -41.624 -10.163 1 126.81 28 PRO B C 1
ATOM 1771 O O . PRO B 1 31 ? -9.253 -41.624 -10.664 1 127.27 28 PRO B O 1
ATOM 1775 N N . LYS B 1 32 ? -11.343 -40.71 -10.478 1 125.48 29 LYS B N 1
ATOM 1776 C CA . LYS B 1 32 ? -11.178 -39.655 -11.481 1 124.72 29 LYS B CA 1
ATOM 1777 C C . LYS B 1 32 ? -9.914 -38.801 -11.259 1 123.54 29 LYS B C 1
ATOM 1778 O O . LYS B 1 32 ? -9.153 -38.586 -12.206 1 124.21 29 LYS B O 1
ATOM 1784 N N . LEU B 1 33 ? -9.65 -38.384 -9.999 1 121.31 30 LEU B N 1
ATOM 1785 C CA . LEU B 1 33 ? -8.496 -37.548 -9.638 1 119.17 30 LEU B CA 1
ATOM 1786 C C . LEU B 1 33 ? -7.278 -38.309 -9.09 1 116.8 30 LEU B C 1
ATOM 1787 O O . LEU B 1 33 ? -7.424 -39.32 -8.4 1 117.3 30 LEU B O 1
ATOM 1792 N N . THR B 1 34 ? -6.073 -37.8 -9.405 1 113.89 31 THR B N 1
ATOM 1793 C CA . THR B 1 34 ? -4.789 -38.277 -8.908 1 111.46 31 THR B CA 1
ATOM 1794 C C . THR B 1 34 ? -3.896 -37.038 -8.753 1 108.49 31 THR B C 1
ATOM 1795 O O . THR B 1 34 ? -3.77 -36.259 -9.695 1 108.89 31 THR B O 1
ATOM 1799 N N . ILE B 1 35 ? -3.333 -36.82 -7.551 1 105.08 32 ILE B N 1
ATOM 1800 C CA . ILE B 1 35 ? -2.454 -35.691 -7.252 1 101.66 32 ILE B CA 1
ATOM 1801 C C . ILE B 1 35 ? -1.047 -36.173 -6.914 1 98.47 32 ILE B C 1
ATOM 1802 O O . ILE B 1 35 ? -0.831 -36.732 -5.843 1 98.51 32 ILE B O 1
ATOM 1807 N N . ASN B 1 36 ? -0.087 -35.937 -7.807 1 95.48 33 ASN B N 1
ATOM 1808 C CA . ASN B 1 36 ? 1.307 -36.275 -7.549 1 92.74 33 ASN B CA 1
ATOM 1809 C C . ASN B 1 36 ? 1.968 -35.091 -6.858 1 89.82 33 ASN B C 1
ATOM 1810 O O . ASN B 1 36 ? 2.103 -34.007 -7.442 1 89.46 33 ASN B O 1
ATOM 1815 N N . ALA B 1 37 ? 2.329 -35.28 -5.593 1 87.46 34 ALA B N 1
ATOM 1816 C CA . ALA B 1 37 ? 2.96 -34.227 -4.817 1 85.66 34 ALA B CA 1
ATOM 1817 C C . ALA B 1 37 ? 4.471 -34.447 -4.675 1 83.45 34 ALA B C 1
ATOM 1818 O O . ALA B 1 37 ? 4.921 -35.277 -3.888 1 83.52 34 ALA B O 1
ATOM 1820 N N . TYR B 1 38 ? 5.25 -33.697 -5.447 1 81.27 35 TYR B N 1
ATOM 1821 C CA . TYR B 1 38 ? 6.701 -33.746 -5.395 1 79.46 35 TYR B CA 1
ATOM 1822 C C . TYR B 1 38 ? 7.214 -32.789 -4.334 1 78.13 35 TYR B C 1
ATOM 1823 O O . TYR B 1 38 ? 6.957 -31.578 -4.378 1 77.8 35 TYR B O 1
ATOM 1832 N N . LEU B 1 39 ? 7.966 -33.331 -3.397 1 76.98 36 LEU B N 1
ATOM 1833 C CA . LEU B 1 39 ? 8.583 -32.542 -2.355 1 75.99 36 LEU B CA 1
ATOM 1834 C C . LEU B 1 39 ? 10.051 -32.407 -2.685 1 74.83 36 LEU B C 1
ATOM 1835 O O . LEU B 1 39 ? 10.789 -33.381 -2.524 1 75.2 36 LEU B O 1
ATOM 1840 N N . PRO B 1 40 ? 10.502 -31.236 -3.186 1 73.64 37 PRO B N 1
ATOM 1841 C CA . PRO B 1 40 ? 11.941 -31.074 -3.457 1 72.5 37 PRO B CA 1
ATOM 1842 C C . PRO B 1 40 ? 12.785 -31.108 -2.182 1 71.89 37 PRO B C 1
ATOM 1843 O O . PRO B 1 40 ? 12.264 -31.005 -1.078 1 71.86 37 PRO B O 1
ATOM 1847 N N . LEU B 1 41 ? 14.102 -31.247 -2.343 1 71.48 38 LEU B N 1
ATOM 1848 C CA . LEU B 1 41 ? 15.058 -31.242 -1.232 1 71.52 38 LEU B CA 1
ATOM 1849 C C . LEU B 1 41 ? 14.956 -29.926 -0.445 1 70.98 38 LEU B C 1
ATOM 1850 O O . LEU B 1 41 ? 14.993 -29.927 0.796 1 71.27 38 LEU B O 1
ATOM 1855 N N . PHE B 1 42 ? 14.735 -28.81 -1.169 1 69.92 39 PHE B N 1
ATOM 1856 C CA . PHE B 1 42 ? 14.506 -27.508 -0.578 1 69.45 39 PHE B CA 1
ATOM 1857 C C . PHE B 1 42 ? 13.417 -27.523 0.523 1 70 39 PHE B C 1
ATOM 1858 O O . PHE B 1 42 ? 13.62 -26.917 1.563 1 71.05 39 PHE B O 1
ATOM 1866 N N . THR B 1 43 ? 12.261 -28.137 0.267 1 69.31 40 THR B N 1
ATOM 1867 C CA . THR B 1 43 ? 11.135 -28.139 1.187 1 69.33 40 THR B CA 1
ATOM 1868 C C . THR B 1 43 ? 11.494 -28.78 2.516 1 70.98 40 THR B C 1
ATOM 1869 O O . THR B 1 43 ? 11.235 -28.207 3.568 1 71.67 40 THR B O 1
ATOM 1873 N N . ILE B 1 44 ? 12.114 -29.947 2.464 1 71.35 41 ILE B N 1
ATOM 1874 C CA . ILE B 1 44 ? 12.499 -30.717 3.632 1 72.55 41 ILE B CA 1
ATOM 1875 C C . ILE B 1 44 ? 13.54 -29.957 4.478 1 73.41 41 ILE B C 1
ATOM 1876 O O . ILE B 1 44 ? 13.375 -29.84 5.695 1 74.35 41 ILE B O 1
ATOM 1881 N N . GLN B 1 45 ? 14.616 -29.454 3.834 1 72.64 42 GLN B N 1
ATOM 1882 C CA . GLN B 1 45 ? 15.666 -28.731 4.516 1 72.62 42 GLN B CA 1
ATOM 1883 C C . GLN B 1 45 ? 15.201 -27.357 5.02 1 73.51 42 GLN B C 1
ATOM 1884 O O . GLN B 1 45 ? 15.654 -26.928 6.084 1 74.3 42 GLN B O 1
ATOM 1890 N N . GLU B 1 46 ? 14.289 -26.667 4.292 1 72.75 43 GLU B N 1
ATOM 1891 C CA . GLU B 1 46 ? 13.814 -25.352 4.732 1 72.67 43 GLU B CA 1
ATOM 1892 C C . GLU B 1 46 ? 12.803 -25.454 5.873 1 73.08 43 GLU B C 1
ATOM 1893 O O . GLU B 1 46 ? 12.841 -24.63 6.785 1 73.33 43 GLU B O 1
ATOM 1899 N N . LEU B 1 47 ? 11.959 -26.503 5.883 1 73.21 44 LEU B N 1
ATOM 1900 C CA . LEU B 1 47 ? 11.069 -26.747 7.013 1 74.08 44 LEU B CA 1
ATOM 1901 C C . LEU B 1 47 ? 11.929 -27.101 8.24 1 76.25 44 LEU B C 1
ATOM 1902 O O . LEU B 1 47 ? 11.63 -26.641 9.329 1 77.51 44 LEU B O 1
ATOM 1907 N N . ASP B 1 48 ? 13.03 -27.852 8.056 1 76.83 45 ASP B N 1
ATOM 1908 C CA . ASP B 1 48 ? 13.972 -28.179 9.117 1 77.72 45 ASP B CA 1
ATOM 1909 C C . ASP B 1 48 ? 14.633 -26.902 9.656 1 76.22 45 ASP B C 1
ATOM 1910 O O . ASP B 1 48 ? 14.722 -26.725 10.866 1 76.7 45 ASP B O 1
ATOM 1915 N N . PHE B 1 49 ? 15.088 -26.006 8.767 1 74.58 46 PHE B N 1
ATOM 1916 C CA . PHE B 1 49 ? 15.692 -24.739 9.157 1 73.79 46 PHE B CA 1
ATOM 1917 C C . PHE B 1 49 ? 14.679 -23.901 9.957 1 74.78 46 PHE B C 1
ATOM 1918 O O . PHE B 1 49 ? 15.034 -23.347 10.992 1 74.91 46 PHE B O 1
ATOM 1926 N N . GLN B 1 50 ? 13.418 -23.836 9.503 1 75.19 47 GLN B N 1
ATOM 1927 C CA . GLN B 1 50 ? 12.398 -23.083 10.233 1 76.43 47 GLN B CA 1
ATOM 1928 C C . GLN B 1 50 ? 12.122 -23.702 11.596 1 79.22 47 GLN B C 1
ATOM 1929 O O . GLN B 1 50 ? 11.977 -22.979 12.575 1 79.9 47 GLN B O 1
ATOM 1935 N N . ARG B 1 51 ? 12.032 -25.027 11.665 1 80.97 48 ARG B N 1
ATOM 1936 C CA . ARG B 1 51 ? 11.73 -25.72 12.919 1 83.56 48 ARG B CA 1
ATOM 1937 C C . ARG B 1 51 ? 12.825 -25.538 13.967 1 84.7 48 ARG B C 1
ATOM 1938 O O . ARG B 1 51 ? 12.535 -25.174 15.104 1 85.06 48 ARG B O 1
ATOM 1946 N N . PHE B 1 52 ? 14.076 -25.772 13.584 1 85.19 49 PHE B N 1
ATOM 1947 C CA . PHE B 1 52 ? 15.187 -25.679 14.516 1 86.1 49 PHE B CA 1
ATOM 1948 C C . PHE B 1 52 ? 15.768 -24.272 14.683 1 85.49 49 PHE B C 1
ATOM 1949 O O . PHE B 1 52 ? 15.989 -23.866 15.817 1 86.16 49 PHE B O 1
ATOM 1957 N N . LYS B 1 53 ? 16.048 -23.544 13.592 1 84.06 50 LYS B N 1
ATOM 1958 C CA . LYS B 1 53 ? 16.677 -22.23 13.691 1 83.62 50 LYS B CA 1
ATOM 1959 C C . LYS B 1 53 ? 15.711 -21.101 14.017 1 83.97 50 LYS B C 1
ATOM 1960 O O . LYS B 1 53 ? 16.042 -20.218 14.808 1 84.4 50 LYS B O 1
ATOM 1966 N N . ARG B 1 54 ? 14.522 -21.12 13.419 1 83.66 51 ARG B N 1
ATOM 1967 C CA . ARG B 1 54 ? 13.52 -20.098 13.667 1 83.57 51 ARG B CA 1
ATOM 1968 C C . ARG B 1 54 ? 12.537 -20.465 14.783 1 85.74 51 ARG B C 1
ATOM 1969 O O . ARG B 1 54 ? 11.713 -19.617 15.162 1 86.61 51 ARG B O 1
ATOM 1977 N N . LYS B 1 55 ? 12.604 -21.717 15.304 1 86.21 52 LYS B N 1
ATOM 1978 C CA . LYS B 1 55 ? 11.716 -22.245 16.348 1 87.15 52 LYS B CA 1
ATOM 1979 C C . LYS B 1 55 ? 10.244 -22.179 15.927 1 88.08 52 LYS B C 1
ATOM 1980 O O . LYS B 1 55 ? 9.371 -21.969 16.76 1 88.7 52 LYS B O 1
ATOM 1986 N N . SER B 1 56 ? 9.976 -22.367 14.64 1 88.47 53 SER B N 1
ATOM 1987 C CA . SER B 1 56 ? 8.647 -22.314 14.051 1 89.32 53 SER B CA 1
ATOM 1988 C C . SER B 1 56 ? 7.84 -23.53 14.457 1 91.24 53 SER B C 1
ATOM 1989 O O . SER B 1 56 ? 8.233 -24.644 14.116 1 91.49 53 SER B O 1
ATOM 1992 N N . VAL B 1 57 ? 6.702 -23.334 15.172 1 92.38 54 VAL B N 1
ATOM 1993 C CA . VAL B 1 57 ? 5.869 -24.476 15.552 1 93.74 54 VAL B CA 1
ATOM 1994 C C . VAL B 1 57 ? 5.13 -25.047 14.327 1 94.29 54 VAL B C 1
ATOM 1995 O O . VAL B 1 57 ? 4.929 -26.261 14.263 1 94.56 54 VAL B O 1
ATOM 1999 N N . VAL B 1 58 ? 4.783 -24.198 13.334 1 94.08 55 VAL B N 1
ATOM 2000 C CA . VAL B 1 58 ? 4.099 -24.687 12.138 1 94.26 55 VAL B CA 1
ATOM 2001 C C . VAL B 1 58 ? 5.028 -25.536 11.263 1 93.73 55 VAL B C 1
ATOM 2002 O O . VAL B 1 58 ? 4.558 -26.473 10.619 1 93.44 55 VAL B O 1
ATOM 2006 N N . ALA B 1 59 ? 6.346 -25.256 11.28 1 93.62 56 ALA B N 1
ATOM 2007 C CA . ALA B 1 59 ? 7.307 -26.067 10.537 1 93.73 56 ALA B CA 1
ATOM 2008 C C . ALA B 1 59 ? 7.433 -27.447 11.191 1 93.94 56 ALA B C 1
ATOM 2009 O O . ALA B 1 59 ? 7.502 -28.443 10.479 1 93.99 56 ALA B O 1
ATOM 2011 N N . LYS B 1 60 ? 7.396 -27.509 12.537 1 94.06 57 LYS B N 1
ATOM 2012 C CA . LYS B 1 60 ? 7.426 -28.749 13.313 1 94.92 57 LYS B CA 1
ATOM 2013 C C . LYS B 1 60 ? 6.207 -29.628 12.984 1 95.54 57 LYS B C 1
ATOM 2014 O O . LYS B 1 60 ? 6.346 -30.839 12.829 1 95.88 57 LYS B O 1
ATOM 2020 N N . ARG B 1 61 ? 5.022 -29.018 12.859 1 95.89 58 ARG B N 1
ATOM 2021 C CA . ARG B 1 61 ? 3.795 -29.743 12.524 1 96.36 58 ARG B CA 1
ATOM 2022 C C . ARG B 1 61 ? 3.843 -30.263 11.087 1 96.13 58 ARG B C 1
ATOM 2023 O O . ARG B 1 61 ? 3.404 -31.385 10.836 1 96.37 58 ARG B O 1
ATOM 2031 N N . ALA B 1 62 ? 4.343 -29.443 10.148 1 95.36 59 ALA B N 1
ATOM 2032 C CA . ALA B 1 62 ? 4.437 -29.829 8.745 1 95.5 59 ALA B CA 1
ATOM 2033 C C . ALA B 1 62 ? 5.438 -30.969 8.557 1 95.83 59 ALA B C 1
ATOM 2034 O O . ALA B 1 62 ? 5.193 -31.87 7.753 1 95.82 59 ALA B O 1
ATOM 2036 N N . LEU B 1 63 ? 6.543 -30.955 9.329 1 95.83 60 LEU B N 1
ATOM 2037 C CA . LEU B 1 63 ? 7.554 -32.013 9.289 1 96.13 60 LEU B CA 1
ATOM 2038 C C . LEU B 1 63 ? 6.977 -33.322 9.83 1 96.85 60 LEU B C 1
ATOM 2039 O O . LEU B 1 63 ? 7.192 -34.371 9.236 1 96.71 60 LEU B O 1
ATOM 2044 N N . HIS B 1 64 ? 6.199 -33.248 10.919 1 97.46 61 HIS B N 1
ATOM 2045 C CA . HIS B 1 64 ? 5.542 -34.409 11.516 1 98.73 61 HIS B CA 1
ATOM 2046 C C . HIS B 1 64 ? 4.492 -34.99 10.547 1 98.74 61 HIS B C 1
ATOM 2047 O O . HIS B 1 64 ? 4.368 -36.211 10.435 1 99.22 61 HIS B O 1
ATOM 2054 N N . PHE B 1 65 ? 3.751 -34.112 9.844 1 97.95 62 PHE B N 1
ATOM 2055 C CA . PHE B 1 65 ? 2.742 -34.489 8.858 1 97.42 62 PHE B CA 1
ATOM 2056 C C . PHE B 1 65 ? 3.39 -35.227 7.692 1 98.34 62 PHE B C 1
ATOM 2057 O O . PHE B 1 65 ? 2.835 -36.208 7.216 1 98.25 62 PHE B O 1
ATOM 2065 N N . ILE B 1 66 ? 4.534 -34.722 7.204 1 99.12 63 ILE B N 1
ATOM 2066 C CA . ILE B 1 66 ? 5.248 -35.3 6.066 1 100.24 63 ILE B CA 1
ATOM 2067 C C . ILE B 1 66 ? 5.816 -36.681 6.393 1 101.75 63 ILE B C 1
ATOM 2068 O O . ILE B 1 66 ? 5.788 -37.567 5.543 1 101.6 63 ILE B O 1
ATOM 2073 N N . ASP B 1 67 ? 6.313 -36.872 7.621 1 103.2 64 ASP B N 1
ATOM 2074 C CA . ASP B 1 67 ? 6.875 -38.157 8.041 1 105.19 64 ASP B CA 1
ATOM 2075 C C . ASP B 1 67 ? 5.773 -39.231 8.124 1 106.65 64 ASP B C 1
ATOM 2076 O O . ASP B 1 67 ? 5.951 -40.343 7.625 1 106.71 64 ASP B O 1
ATOM 2081 N N . LEU B 1 68 ? 4.632 -38.874 8.723 1 107.65 65 LEU B N 1
ATOM 2082 C CA . LEU B 1 68 ? 3.469 -39.748 8.867 1 109.28 65 LEU B CA 1
ATOM 2083 C C . LEU B 1 68 ? 2.748 -39.998 7.533 1 110.81 65 LEU B C 1
ATOM 2084 O O . LEU B 1 68 ? 2.11 -41.037 7.375 1 111.2 65 LEU B O 1
ATOM 2089 N N . LEU B 1 69 ? 2.819 -39.026 6.604 1 111.47 66 LEU B N 1
ATOM 2090 C CA . LEU B 1 69 ? 2.157 -39.01 5.298 1 112.4 66 LEU B CA 1
ATOM 2091 C C . LEU B 1 69 ? 2.245 -40.31 4.51 1 113.75 66 LEU B C 1
ATOM 2092 O O . LEU B 1 69 ? 3.325 -40.772 4.154 1 113.96 66 LEU B O 1
ATOM 2097 N N . GLN B 1 70 ? 1.085 -40.891 4.242 1 114.76 67 GLN B N 1
ATOM 2098 C CA . GLN B 1 70 ? 0.945 -42.13 3.486 1 116.32 67 GLN B CA 1
ATOM 2099 C C . GLN B 1 70 ? 0.054 -41.879 2.255 1 116.99 67 GLN B C 1
ATOM 2100 O O . GLN B 1 70 ? -0.795 -40.981 2.268 1 116.98 67 GLN B O 1
ATOM 2106 N N . ASP B 1 71 ? 0.265 -42.647 1.183 1 117.3 68 ASP B N 1
ATOM 2107 C CA . ASP B 1 71 ? -0.512 -42.492 -0.042 1 117.97 68 ASP B CA 1
ATOM 2108 C C . ASP B 1 71 ? -1.989 -42.914 0.092 1 118.1 68 ASP B C 1
ATOM 2109 O O . ASP B 1 71 ? -2.348 -43.756 0.915 1 118.04 68 ASP B O 1
ATOM 2114 N N . SER B 1 72 ? -2.834 -42.291 -0.727 1 118 69 SER B N 1
ATOM 2115 C CA . SER B 1 72 ? -4.25 -42.6 -0.896 1 118.36 69 SER B CA 1
ATOM 2116 C C . SER B 1 72 ? -4.465 -42.892 -2.418 1 118.37 69 SER B C 1
ATOM 2117 O O . SER B 1 72 ? -3.477 -42.952 -3.17 1 118.41 69 SER B O 1
ATOM 2120 N N . THR B 1 73 ? -5.718 -43.132 -2.87 1 118.23 70 THR B N 1
ATOM 2121 C CA . THR B 1 73 ? -5.94 -43.402 -4.296 1 118.32 70 THR B CA 1
ATOM 2122 C C . THR B 1 73 ? -5.629 -42.144 -5.109 1 117.07 70 THR B C 1
ATOM 2123 O O . THR B 1 73 ? -4.912 -42.215 -6.109 1 117.12 70 THR B O 1
ATOM 2127 N N . SER B 1 74 ? -6.086 -40.985 -4.621 1 115.64 71 SER B N 1
ATOM 2128 C CA . SER B 1 74 ? -5.787 -39.723 -5.28 1 114.59 71 SER B CA 1
ATOM 2129 C C . SER B 1 74 ? -4.377 -39.192 -4.933 1 112.95 71 SER B C 1
ATOM 2130 O O . SER B 1 74 ? -3.546 -39.084 -5.828 1 113.57 71 SER B O 1
ATOM 2133 N N . PHE B 1 75 ? -4.089 -38.888 -3.659 1 110.65 72 PHE B N 1
ATOM 2134 C CA . PHE B 1 75 ? -2.804 -38.309 -3.269 1 108.9 72 PHE B CA 1
ATOM 2135 C C . PHE B 1 75 ? -1.587 -39.248 -3.288 1 107.25 72 PHE B C 1
ATOM 2136 O O . PHE B 1 75 ? -1.466 -40.124 -2.435 1 107.56 72 PHE B O 1
ATOM 2144 N N . LYS B 1 76 ? -0.644 -39.003 -4.209 1 105.32 73 LYS B N 1
ATOM 2145 C CA . LYS B 1 76 ? 0.596 -39.774 -4.334 1 103.76 73 LYS B CA 1
ATOM 2146 C C . LYS B 1 76 ? 1.803 -38.892 -3.99 1 101.37 73 LYS B C 1
ATOM 2147 O O . LYS B 1 76 ? 2.13 -37.981 -4.748 1 101.63 73 LYS B O 1
ATOM 2153 N N . LEU B 1 77 ? 2.475 -39.182 -2.863 1 98.68 74 LEU B N 1
ATOM 2154 C CA . LEU B 1 77 ? 3.634 -38.439 -2.363 1 96.39 74 LEU B CA 1
ATOM 2155 C C . LEU B 1 77 ? 4.956 -38.903 -3.008 1 94.18 74 LEU B C 1
ATOM 2156 O O . LEU B 1 77 ? 5.237 -40.098 -3.063 1 94.62 74 LEU B O 1
ATOM 2161 N N . HIS B 1 78 ? 5.769 -37.955 -3.477 1 91.63 75 HIS B N 1
ATOM 2162 C CA . HIS B 1 78 ? 7.066 -38.24 -4.086 1 89.79 75 HIS B CA 1
ATOM 2163 C C . HIS B 1 78 ? 8.144 -37.345 -3.471 1 86.87 75 HIS B C 1
ATOM 2164 O O . HIS B 1 78 ? 7.88 -36.196 -3.121 1 86.91 75 HIS B O 1
ATOM 2171 N N . LEU B 1 79 ? 9.343 -37.878 -3.308 1 84.4 76 LEU B N 1
ATOM 2172 C CA . LEU B 1 79 ? 10.442 -37.125 -2.728 1 82.42 76 LEU B CA 1
ATOM 2173 C C . LEU B 1 79 ? 11.576 -36.99 -3.674 1 79.94 76 LEU B C 1
ATOM 2174 O O . LEU B 1 79 ? 11.894 -37.931 -4.392 1 80.3 76 LEU B O 1
ATOM 2179 N N . GLU B 1 80 ? 12.259 -35.856 -3.596 1 77.73 77 GLU B N 1
ATOM 2180 C CA . GLU B 1 80 ? 13.501 -35.628 -4.3 1 75.7 77 GLU B CA 1
ATOM 2181 C C . GLU B 1 80 ? 14.574 -36.036 -3.333 1 73.96 77 GLU B C 1
ATOM 2182 O O . GLU B 1 80 ? 14.716 -35.406 -2.304 1 73.64 77 GLU B O 1
ATOM 2188 N N . TYR B 1 81 ? 15.382 -37.024 -3.69 1 73.36 78 TYR B N 1
ATOM 2189 C CA . TYR B 1 81 ? 16.452 -37.494 -2.834 1 72.64 78 TYR B CA 1
ATOM 2190 C C . TYR B 1 81 ? 17.697 -36.618 -2.922 1 72.33 78 TYR B C 1
ATOM 2191 O O . TYR B 1 81 ? 17.839 -35.859 -3.868 1 72.25 78 TYR B O 1
ATOM 2200 N N . PRO B 1 82 ? 18.53 -36.575 -1.865 1 72.62 79 PRO B N 1
ATOM 2201 C CA . PRO B 1 82 ? 19.703 -35.671 -1.88 1 72.58 79 PRO B CA 1
ATOM 2202 C C . PRO B 1 82 ? 20.686 -35.851 -3.043 1 72.6 79 PRO B C 1
ATOM 2203 O O . PRO B 1 82 ? 21.244 -34.867 -3.542 1 72.63 79 PRO B O 1
ATOM 2207 N N . GLU B 1 83 ? 20.945 -37.105 -3.433 1 72.3 80 GLU B N 1
ATOM 2208 C CA . GLU B 1 83 ? 21.875 -37.413 -4.522 1 72.6 80 GLU B CA 1
ATOM 2209 C C . GLU B 1 83 ? 21.354 -36.95 -5.892 1 73.12 80 GLU B C 1
ATOM 2210 O O . GLU B 1 83 ? 22.158 -36.637 -6.759 1 73.63 80 GLU B O 1
ATOM 2216 N N . LEU B 1 84 ? 20.031 -36.866 -6.061 1 72.82 81 LEU B N 1
ATOM 2217 C CA . LEU B 1 84 ? 19.407 -36.416 -7.288 1 73.66 81 LEU B CA 1
ATOM 2218 C C . LEU B 1 84 ? 19.55 -34.915 -7.45 1 74.07 81 LEU B C 1
ATOM 2219 O O . LEU B 1 84 ? 19.88 -34.441 -8.541 1 74.76 81 LEU B O 1
ATOM 2224 N N . ASN B 1 85 ? 19.255 -34.161 -6.391 1 73.06 82 ASN B N 1
ATOM 2225 C CA . ASN B 1 85 ? 19.376 -32.724 -6.438 1 72.96 82 ASN B CA 1
ATOM 2226 C C . ASN B 1 85 ? 20.836 -32.309 -6.651 1 73.58 82 ASN B C 1
ATOM 2227 O O . ASN B 1 85 ? 21.104 -31.417 -7.448 1 73.81 82 ASN B O 1
ATOM 2232 N N . GLU B 1 86 ? 21.774 -33.016 -6.025 1 74.04 83 GLU B N 1
ATOM 2233 C CA . GLU B 1 86 ? 23.181 -32.707 -6.179 1 75.05 83 GLU B CA 1
ATOM 2234 C C . GLU B 1 86 ? 23.667 -32.936 -7.611 1 75.95 83 GLU B C 1
ATOM 2235 O O . GLU B 1 86 ? 24.503 -32.173 -8.078 1 77.75 83 GLU B O 1
ATOM 2241 N N . ALA B 1 87 ? 23.13 -33.942 -8.326 1 74.71 84 ALA B N 1
ATOM 2242 C CA . ALA B 1 87 ? 23.507 -34.264 -9.709 1 74.06 84 ALA B CA 1
ATOM 2243 C C . ALA B 1 87 ? 22.862 -33.352 -10.766 1 75.24 84 ALA B C 1
ATOM 2244 O O . ALA B 1 87 ? 23.261 -33.418 -11.928 1 75.92 84 ALA B O 1
ATOM 2246 N N . ILE B 1 88 ? 21.825 -32.574 -10.404 1 75.58 85 ILE B N 1
ATOM 2247 C CA . ILE B 1 88 ? 21.171 -31.688 -11.361 1 76.37 85 ILE B CA 1
ATOM 2248 C C . ILE B 1 88 ? 22.124 -30.545 -11.671 1 78.94 85 ILE B C 1
ATOM 2249 O O . ILE B 1 88 ? 22.669 -29.942 -10.753 1 79.31 85 ILE B O 1
ATOM 2254 N N . SER B 1 89 ? 22.36 -30.275 -12.957 1 80.71 86 SER B N 1
ATOM 2255 C CA . SER B 1 89 ? 23.268 -29.216 -13.351 1 82.42 86 SER B CA 1
ATOM 2256 C C . SER B 1 89 ? 22.705 -27.845 -13.035 1 83.48 86 SER B C 1
ATOM 2257 O O . SER B 1 89 ? 21.584 -27.522 -13.432 1 82.86 86 SER B O 1
ATOM 2260 N N . TRP B 1 90 ? 23.496 -27.04 -12.323 1 84.77 87 TRP B N 1
ATOM 2261 C CA . TRP B 1 90 ? 23.113 -25.671 -12.051 1 86.44 87 TRP B CA 1
ATOM 2262 C C . TRP B 1 90 ? 23.254 -24.84 -13.348 1 88.98 87 TRP B C 1
ATOM 2263 O O . TRP B 1 90 ? 22.392 -24.012 -13.629 1 89.07 87 TRP B O 1
ATOM 2274 N N . ASN B 1 91 ? 24.288 -25.113 -14.166 1 90.66 88 ASN B N 1
ATOM 2275 C CA . ASN B 1 91 ? 24.516 -24.41 -15.427 1 93.13 88 ASN B CA 1
ATOM 2276 C C . ASN B 1 91 ? 23.363 -24.603 -16.419 1 94.44 88 ASN B C 1
ATOM 2277 O O . ASN B 1 91 ? 23.034 -23.683 -17.172 1 94.77 88 ASN B O 1
ATOM 2282 N N . GLU B 1 92 ? 22.732 -25.778 -16.396 1 94.96 89 GLU B N 1
ATOM 2283 C CA . GLU B 1 92 ? 21.573 -26.033 -17.244 1 95.97 89 GLU B CA 1
ATOM 2284 C C . GLU B 1 92 ? 20.349 -25.317 -16.715 1 97.3 89 GLU B C 1
ATOM 2285 O O . GLU B 1 92 ? 19.52 -24.882 -17.509 1 98.15 89 GLU B O 1
ATOM 2291 N N . THR B 1 93 ? 20.225 -25.191 -15.377 1 97.48 90 THR B N 1
ATOM 2292 C CA . THR B 1 93 ? 19.135 -24.485 -14.712 1 97.82 90 THR B CA 1
ATOM 2293 C C . THR B 1 93 ? 19.219 -22.997 -15.07 1 98.81 90 THR B C 1
ATOM 2294 O O . THR B 1 93 ? 18.21 -22.385 -15.408 1 98.66 90 THR B O 1
ATOM 2298 N N . VAL B 1 94 ? 20.44 -22.439 -15.017 1 99.67 91 VAL B N 1
ATOM 2299 C CA . VAL B 1 94 ? 20.769 -21.058 -15.321 1 101.06 91 VAL B CA 1
ATOM 2300 C C . VAL B 1 94 ? 20.357 -20.689 -16.75 1 103.19 91 VAL B C 1
ATOM 2301 O O . VAL B 1 94 ? 19.923 -19.564 -16.971 1 103.32 91 VAL B O 1
ATOM 2305 N N . LYS B 1 95 ? 20.411 -21.647 -17.7 1 104.85 92 LYS B N 1
ATOM 2306 C CA . LYS B 1 95 ? 19.992 -21.43 -19.094 1 106.71 92 LYS B CA 1
ATOM 2307 C C . LYS B 1 95 ? 18.521 -20.953 -19.232 1 108.92 92 LYS B C 1
ATOM 2308 O O . LYS B 1 95 ? 18.219 -20.154 -20.122 1 108.93 92 LYS B O 1
ATOM 2314 N N . LEU B 1 96 ? 17.625 -21.411 -18.338 1 110.6 93 LEU B N 1
ATOM 2315 C CA . LEU B 1 96 ? 16.213 -21.003 -18.328 1 112.89 93 LEU B CA 1
ATOM 2316 C C . LEU B 1 96 ? 16.052 -19.504 -18.041 1 115.46 93 LEU B C 1
ATOM 2317 O O . LEU B 1 96 ? 15.138 -18.866 -18.545 1 115.6 93 LEU B O 1
ATOM 2322 N N . CYS B 1 97 ? 16.926 -18.965 -17.206 1 117.52 94 CYS B N 1
ATOM 2323 C CA . CYS B 1 97 ? 16.931 -17.578 -16.776 1 120.29 94 CYS B CA 1
ATOM 2324 C C . CYS B 1 97 ? 17.494 -16.61 -17.834 1 123.39 94 CYS B C 1
ATOM 2325 O O . CYS B 1 97 ? 16.939 -15.531 -18.033 1 123.61 94 CYS B O 1
ATOM 2328 N N . GLN B 1 98 ? 18.628 -16.956 -18.444 1 125.55 95 GLN B N 1
ATOM 2329 C CA . GLN B 1 98 ? 19.287 -16.063 -19.384 1 128.1 95 GLN B CA 1
ATOM 2330 C C . GLN B 1 98 ? 18.71 -16.119 -20.802 1 130.97 95 GLN B C 1
ATOM 2331 O O . GLN B 1 98 ? 18.233 -15.101 -21.3 1 130.98 95 GLN B O 1
ATOM 2337 N N . GLN B 1 99 ? 18.734 -17.308 -21.43 1 133.32 96 GLN B N 1
ATOM 2338 C CA . GLN B 1 99 ? 18.374 -17.57 -22.823 1 135.99 96 GLN B CA 1
ATOM 2339 C C . GLN B 1 99 ? 16.908 -17.268 -23.207 1 138.35 96 GLN B C 1
ATOM 2340 O O . GLN B 1 99 ? 16.671 -16.386 -24.047 1 138.92 96 GLN B O 1
ATOM 2346 N N . ASN B 1 100 ? 15.937 -18.014 -22.65 1 139.35 97 ASN B N 1
ATOM 2347 C CA . ASN B 1 100 ? 14.543 -17.863 -23.064 1 140.6 97 ASN B CA 1
ATOM 2348 C C . ASN B 1 100 ? 13.774 -16.775 -22.299 1 141.32 97 ASN B C 1
ATOM 2349 O O . ASN B 1 100 ? 12.629 -16.489 -22.656 1 141.37 97 ASN B O 1
ATOM 2354 N N . SER B 1 101 ? 14.392 -16.157 -21.274 1 141.72 98 SER B N 1
ATOM 2355 C CA . SER B 1 101 ? 13.726 -15.094 -20.528 1 142.53 98 SER B CA 1
ATOM 2356 C C . SER B 1 101 ? 14.026 -13.736 -21.174 1 143.27 98 SER B C 1
ATOM 2357 O O . SER B 1 101 ? 15.182 -13.419 -21.464 1 143.6 98 SER B O 1
ATOM 2360 N N . HIS B 1 102 ? 12.964 -12.958 -21.434 1 143.23 99 HIS B N 1
ATOM 2361 C CA . HIS B 1 102 ? 13.008 -11.643 -22.083 1 143.54 99 HIS B CA 1
ATOM 2362 C C . HIS B 1 102 ? 13.515 -10.519 -21.15 1 142.77 99 HIS B C 1
ATOM 2363 O O . HIS B 1 102 ? 13.956 -9.469 -21.628 1 142.84 99 HIS B O 1
ATOM 2370 N N . THR B 1 103 ? 13.443 -10.738 -19.825 1 141.76 100 THR B N 1
ATOM 2371 C CA . THR B 1 103 ? 13.927 -9.784 -18.827 1 141.19 100 THR B CA 1
ATOM 2372 C C . THR B 1 103 ? 15.084 -10.429 -18.037 1 139.97 100 THR B C 1
ATOM 2373 O O . THR B 1 103 ? 15.015 -10.526 -16.815 1 140.16 100 THR B O 1
ATOM 2377 N N . SER B 1 104 ? 16.14 -10.865 -18.755 1 138.5 101 SER B N 1
ATOM 2378 C CA . SER B 1 104 ? 17.34 -11.558 -18.255 1 137.52 101 SER B CA 1
ATOM 2379 C C . SER B 1 104 ? 18.011 -10.961 -16.989 1 135.86 101 SER B C 1
ATOM 2380 O O . SER B 1 104 ? 17.965 -9.748 -16.769 1 136.06 101 SER B O 1
ATOM 2383 N N . LEU B 1 105 ? 18.64 -11.836 -16.164 1 133.94 102 LEU B N 1
ATOM 2384 C CA . LEU B 1 105 ? 19.352 -11.455 -14.932 1 132.43 102 LEU B CA 1
ATOM 2385 C C . LEU B 1 105 ? 20.858 -11.376 -15.168 1 130.59 102 LEU B C 1
ATOM 2386 O O . LEU B 1 105 ? 21.391 -12.132 -15.981 1 130.62 102 LEU B O 1
ATOM 2391 N N . SER B 1 106 ? 21.558 -10.532 -14.397 1 128.85 103 SER B N 1
ATOM 2392 C CA . SER B 1 106 ? 23.012 -10.407 -14.529 1 127.73 103 SER B CA 1
ATOM 2393 C C . SER B 1 106 ? 23.772 -11.606 -13.929 1 125.95 103 SER B C 1
ATOM 2394 O O . SER B 1 106 ? 23.198 -12.372 -13.161 1 126.06 103 SER B O 1
ATOM 2397 N N . GLN B 1 107 ? 25.057 -11.771 -14.284 1 124.27 104 GLN B N 1
ATOM 2398 C CA . GLN B 1 107 ? 25.871 -12.865 -13.765 1 123.26 104 GLN B CA 1
ATOM 2399 C C . GLN B 1 107 ? 26.02 -12.765 -12.246 1 121.24 104 GLN B C 1
ATOM 2400 O O . GLN B 1 107 ? 25.97 -13.786 -11.565 1 121.22 104 GLN B O 1
ATOM 2406 N N . HIS B 1 108 ? 26.175 -11.537 -11.714 1 119.4 105 HIS B N 1
ATOM 2407 C CA . HIS B 1 108 ? 26.314 -11.329 -10.273 1 117.98 105 HIS B CA 1
ATOM 2408 C C . HIS B 1 108 ? 25.02 -11.615 -9.536 1 115.78 105 HIS B C 1
ATOM 2409 O O . HIS B 1 108 ? 25.061 -12.218 -8.468 1 115.74 105 HIS B O 1
ATOM 2416 N N . GLN B 1 109 ? 23.873 -11.226 -10.117 1 113.78 106 GLN B N 1
ATOM 2417 C CA . GLN B 1 109 ? 22.557 -11.489 -9.526 1 112.1 106 GLN B CA 1
ATOM 2418 C C . GLN B 1 109 ? 22.295 -12.99 -9.433 1 109.77 106 GLN B C 1
ATOM 2419 O O . GLN B 1 109 ? 21.714 -13.444 -8.453 1 109.88 106 GLN B O 1
ATOM 2425 N N . ILE B 1 110 ? 22.736 -13.753 -10.442 1 107.58 107 ILE B N 1
ATOM 2426 C CA . ILE B 1 110 ? 22.607 -15.206 -10.466 1 106.04 107 ILE B CA 1
ATOM 2427 C C . ILE B 1 110 ? 23.559 -15.87 -9.471 1 104.23 107 ILE B C 1
ATOM 2428 O O . ILE B 1 110 ? 23.212 -16.89 -8.888 1 104.63 107 ILE B O 1
ATOM 2433 N N . SER B 1 111 ? 24.734 -15.278 -9.241 1 102.3 108 SER B N 1
ATOM 2434 C CA . SER B 1 111 ? 25.712 -15.798 -8.287 1 100.99 108 SER B CA 1
ATOM 2435 C C . SER B 1 111 ? 25.264 -15.627 -6.835 1 99.03 108 SER B C 1
ATOM 2436 O O . SER B 1 111 ? 25.508 -16.51 -6.012 1 98.89 108 SER B O 1
ATOM 2439 N N . VAL B 1 112 ? 24.635 -14.477 -6.517 1 97.08 109 VAL B N 1
ATOM 2440 C CA . VAL B 1 112 ? 24.20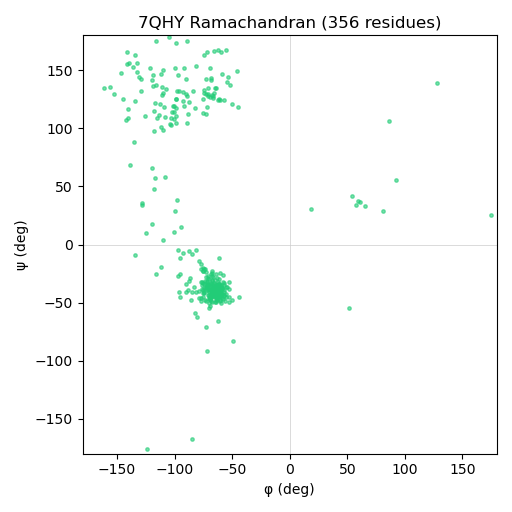6 -14.159 -5.161 1 95.46 109 VAL B CA 1
ATOM 2441 C C . VAL B 1 112 ? 22.88 -14.816 -4.763 1 93.14 109 VAL B C 1
ATOM 2442 O O . VAL B 1 112 ? 22.511 -14.712 -3.589 1 93.54 109 VAL B O 1
ATOM 2446 N N . ILE B 1 113 ? 22.171 -15.531 -5.689 1 90.52 110 ILE B N 1
ATOM 2447 C CA . ILE B 1 113 ? 20.914 -16.23 -5.333 1 88.59 110 ILE B CA 1
ATOM 2448 C C . ILE B 1 113 ? 21.206 -17.209 -4.19 1 86.21 110 ILE B C 1
ATOM 2449 O O . ILE B 1 113 ? 22.174 -17.953 -4.293 1 86.29 110 ILE B O 1
ATOM 2454 N N . PRO B 1 114 ? 20.5 -17.13 -3.048 1 83.98 111 PRO B N 1
ATOM 2455 C CA . PRO B 1 114 ? 20.813 -18.037 -1.925 1 82.44 111 PRO B CA 1
ATOM 2456 C C . PRO B 1 114 ? 20.844 -19.511 -2.335 1 81.09 111 PRO B C 1
ATOM 2457 O O . PRO B 1 114 ? 20.006 -19.957 -3.124 1 81.49 111 PRO B O 1
ATOM 2461 N N . ILE B 1 115 ? 21.836 -20.254 -1.846 1 79.25 112 ILE B N 1
ATOM 2462 C CA . ILE B 1 115 ? 22.008 -21.647 -2.224 1 78.28 112 ILE B CA 1
ATOM 2463 C C . ILE B 1 115 ? 20.724 -22.509 -2.043 1 76.22 112 ILE B C 1
ATOM 2464 O O . ILE B 1 115 ? 20.471 -23.39 -2.878 1 76.44 112 ILE B O 1
ATOM 2469 N N . ARG B 1 116 ? 19.874 -22.195 -1.046 1 74.05 113 ARG B N 1
ATOM 2470 C CA . ARG B 1 116 ? 18.641 -22.95 -0.848 1 72.45 113 ARG B CA 1
ATOM 2471 C C . ARG B 1 116 ? 17.674 -22.781 -2.023 1 71.64 113 ARG B C 1
ATOM 2472 O O . ARG B 1 116 ? 17.044 -23.742 -2.455 1 70.85 113 ARG B O 1
ATOM 2480 N N . PHE B 1 117 ? 17.623 -21.567 -2.585 1 71.63 114 PHE B N 1
ATOM 2481 C CA . PHE B 1 117 ? 16.796 -21.254 -3.737 1 71.37 114 PHE B CA 1
ATOM 2482 C C . PHE B 1 117 ? 17.368 -21.844 -5.012 1 71.08 114 PHE B C 1
ATOM 2483 O O . PHE B 1 117 ? 16.592 -22.257 -5.863 1 71.36 114 PHE B O 1
ATOM 2491 N N . LYS B 1 118 ? 18.709 -21.963 -5.122 1 70.56 115 LYS B N 1
ATOM 2492 C CA . LYS B 1 118 ? 19.355 -22.62 -6.256 1 70.7 115 LYS B CA 1
ATOM 2493 C C . LYS B 1 118 ? 18.945 -24.082 -6.3 1 70.99 115 LYS B C 1
ATOM 2494 O O . LYS B 1 118 ? 18.652 -24.588 -7.384 1 71.38 115 LYS B O 1
ATOM 2500 N N . LYS B 1 119 ? 18.873 -24.746 -5.121 1 70.97 116 LYS B N 1
ATOM 2501 C CA . LYS B 1 119 ? 18.438 -26.146 -4.986 1 71.6 116 LYS B CA 1
ATOM 2502 C C . LYS B 1 119 ? 16.964 -26.303 -5.366 1 71.69 116 LYS B C 1
ATOM 2503 O O . LYS B 1 119 ? 16.581 -27.338 -5.923 1 72.32 116 LYS B O 1
ATOM 2509 N N . LEU B 1 120 ? 16.132 -25.308 -5.033 1 70.99 117 LEU B N 1
ATOM 2510 C CA . LEU B 1 120 ? 14.726 -25.362 -5.385 1 71.47 117 LEU B CA 1
ATOM 2511 C C . LEU B 1 120 ? 14.602 -25.223 -6.909 1 72.05 117 LEU B C 1
ATOM 2512 O O . LEU B 1 120 ? 13.929 -26.035 -7.541 1 72.36 117 LEU B O 1
ATOM 2517 N N . LEU B 1 121 ? 15.306 -24.242 -7.497 1 72.12 118 LEU B N 1
ATOM 2518 C CA . LEU B 1 121 ? 15.3 -23.979 -8.933 1 72.94 118 LEU B CA 1
ATOM 2519 C C . LEU B 1 121 ? 15.84 -25.156 -9.735 1 73.51 118 LEU B C 1
ATOM 2520 O O . LEU B 1 121 ? 15.357 -25.385 -10.846 1 74.29 118 LEU B O 1
ATOM 2525 N N . LYS B 1 122 ? 16.81 -25.923 -9.181 1 72.62 119 LYS B N 1
ATOM 2526 C CA . LYS B 1 122 ? 17.292 -27.112 -9.861 1 72.43 119 LYS B CA 1
ATOM 2527 C C . LYS B 1 122 ? 16.191 -28.158 -9.916 1 73.76 119 LYS B C 1
ATOM 2528 O O . LYS B 1 122 ? 15.983 -28.735 -10.975 1 74.66 119 LYS B O 1
ATOM 2534 N N . SER B 1 123 ? 15.435 -28.363 -8.827 1 74.19 120 SER B N 1
ATOM 2535 C CA . SER B 1 123 ? 14.317 -29.321 -8.836 1 75.56 120 SER B CA 1
ATOM 2536 C C . SER B 1 123 ? 13.261 -28.92 -9.833 1 77.18 120 SER B C 1
ATOM 2537 O O . SER B 1 123 ? 12.656 -29.781 -10.466 1 77.84 120 SER B O 1
ATOM 2540 N N . CYS B 1 124 ? 13.001 -27.616 -9.947 1 77.45 121 CYS B N 1
ATOM 2541 C CA . CYS B 1 124 ? 12.008 -27.108 -10.853 1 78.01 121 CYS B CA 1
ATOM 2542 C C . CYS B 1 124 ? 12.475 -27.271 -12.277 1 79.47 121 CYS B C 1
ATOM 2543 O O . CYS B 1 124 ? 11.688 -27.701 -13.098 1 79.53 121 CYS B O 1
ATOM 2546 N N . TYR B 1 125 ? 13.759 -27.025 -12.573 1 80.73 122 TYR B N 1
ATOM 2547 C CA . TYR B 1 125 ? 14.318 -27.254 -13.916 1 82.85 122 TYR B CA 1
ATOM 2548 C C . TYR B 1 125 ? 14.188 -28.762 -14.245 1 84.16 122 TYR B C 1
ATOM 2549 O O . TYR B 1 125 ? 13.758 -29.117 -15.328 1 84.9 122 TYR B O 1
ATOM 2558 N N . TYR B 1 126 ? 14.54 -29.628 -13.304 1 84.25 123 TYR B N 1
ATOM 2559 C CA . TYR B 1 126 ? 14.476 -31.066 -13.493 1 85.22 123 TYR B CA 1
ATOM 2560 C C . TYR B 1 126 ? 13.067 -31.594 -13.796 1 85.77 123 TYR B C 1
ATOM 2561 O O . TYR B 1 126 ? 12.928 -32.503 -14.61 1 86.17 123 TYR B O 1
ATOM 2570 N N . LYS B 1 127 ? 12.041 -31.051 -13.152 1 86.19 124 LYS B N 1
ATOM 2571 C CA . LYS B 1 127 ? 10.67 -31.512 -13.374 1 87.71 124 LYS B CA 1
ATOM 2572 C C . LYS B 1 127 ? 9.957 -30.811 -14.527 1 90.06 124 LYS B C 1
ATOM 2573 O O . LYS B 1 127 ? 9.136 -31.44 -15.186 1 90.16 124 LYS B O 1
ATOM 2579 N N . CYS B 1 128 ? 10.285 -29.528 -14.79 1 91.72 125 CYS B N 1
ATOM 2580 C CA . CYS B 1 128 ? 9.642 -28.714 -15.823 1 93.86 125 CYS B CA 1
ATOM 2581 C C . CYS B 1 128 ? 10.385 -28.642 -17.17 1 97.43 125 CYS B C 1
ATOM 2582 O O . CYS B 1 128 ? 9.731 -28.373 -18.174 1 97.99 125 CYS B O 1
ATOM 2585 N N . HIS B 1 129 ? 11.719 -28.804 -17.211 1 99.8 126 HIS B N 1
ATOM 2586 C CA . HIS B 1 129 ? 12.466 -28.662 -18.468 1 102.73 126 HIS B CA 1
ATOM 2587 C C . HIS B 1 129 ? 13.512 -29.736 -18.778 1 105.53 126 HIS B C 1
ATOM 2588 O O . HIS B 1 129 ? 14.07 -29.709 -19.88 1 106.05 126 HIS B O 1
ATOM 2595 N N . TYR B 1 130 ? 13.827 -30.64 -17.831 1 107.28 127 TYR B N 1
ATOM 2596 C CA . TYR B 1 130 ? 14.872 -31.64 -18.078 1 109.33 127 TYR B CA 1
ATOM 2597 C C . TYR B 1 130 ? 14.555 -32.588 -19.225 1 113.26 127 TYR B C 1
ATOM 2598 O O . TYR B 1 130 ? 13.526 -33.263 -19.215 1 113.96 127 TYR B O 1
ATOM 2607 N N . LYS B 1 131 ? 15.471 -32.649 -20.199 1 115.45 128 LYS B N 1
ATOM 2608 C CA . LYS B 1 131 ? 15.384 -33.541 -21.342 1 118.09 128 LYS B CA 1
ATOM 2609 C C . LYS B 1 131 ? 16.068 -34.832 -20.907 1 120.14 128 LYS B C 1
ATOM 2610 O O . LYS B 1 131 ? 17.301 -34.86 -20.823 1 120.4 128 LYS B O 1
ATOM 2616 N N . SER B 1 132 ? 15.29 -35.895 -20.612 1 121.24 129 SER B N 1
ATOM 2617 C CA . SER B 1 132 ? 15.882 -37.158 -20.155 1 122.59 129 SER B CA 1
ATOM 2618 C C . SER B 1 132 ? 16.616 -37.946 -21.243 1 123.26 129 SER B C 1
ATOM 2619 O O . SER B 1 132 ? 17.651 -38.554 -20.961 1 123.7 129 SER B O 1
ATOM 2622 N N . ASP B 1 150 ? 5.181 -37.338 -16.314 1 112.13 147 ASP B N 1
ATOM 2623 C CA . ASP B 1 150 ? 5.992 -36.234 -15.812 1 112.25 147 ASP B CA 1
ATOM 2624 C C . ASP B 1 150 ? 5.799 -34.991 -16.704 1 111.74 147 ASP B C 1
ATOM 2625 O O . ASP B 1 150 ? 6.777 -34.451 -17.234 1 112.42 147 ASP B O 1
ATOM 2630 N N . LYS B 1 151 ? 4.537 -34.547 -16.886 1 109.93 148 LYS B N 1
ATOM 2631 C CA . LYS B 1 151 ? 4.256 -33.359 -17.694 1 108.74 148 LYS B CA 1
ATOM 2632 C C . LYS B 1 151 ? 3.283 -32.396 -16.987 1 106.27 148 LYS B C 1
ATOM 2633 O O . LYS B 1 151 ? 2.512 -32.812 -16.117 1 106.76 148 LYS B O 1
ATOM 2639 N N . GLY B 1 152 ? 3.335 -31.119 -17.363 1 103.25 149 GLY B N 1
ATOM 2640 C CA . GLY B 1 152 ? 2.491 -30.085 -16.775 1 100.52 149 GLY B CA 1
ATOM 2641 C C . GLY B 1 152 ? 2.764 -29.808 -15.305 1 97.38 149 GLY B C 1
ATOM 2642 O O . GLY B 1 152 ? 1.838 -29.466 -14.561 1 98.32 149 GLY B O 1
ATOM 2643 N N . TRP B 1 153 ? 4.035 -29.938 -14.874 1 93.58 150 TRP B N 1
ATOM 2644 C CA . TRP B 1 153 ? 4.454 -29.696 -13.489 1 90.43 150 TRP B CA 1
ATOM 2645 C C . TRP B 1 153 ? 4.313 -28.232 -13.102 1 88.65 150 TRP B C 1
ATOM 2646 O O . TRP B 1 153 ? 4.807 -27.357 -13.807 1 89.22 150 TRP B O 1
ATOM 2657 N N . VAL B 1 154 ? 3.631 -27.961 -11.983 1 86.2 151 VAL B N 1
ATOM 2658 C CA . VAL B 1 154 ? 3.444 -26.596 -11.485 1 83.85 151 VAL B CA 1
ATOM 2659 C C . VAL B 1 154 ? 4.071 -26.487 -10.1 1 80.93 151 VAL B C 1
ATOM 2660 O O . VAL B 1 154 ? 3.958 -27.425 -9.312 1 80.64 151 VAL B O 1
ATOM 2664 N N . LEU B 1 155 ? 4.706 -25.348 -9.789 1 78.77 152 LEU B N 1
ATOM 2665 C CA . LEU B 1 155 ? 5.272 -25.117 -8.467 1 77.9 152 LEU B CA 1
ATOM 2666 C C . LEU B 1 155 ? 4.189 -24.476 -7.569 1 78.06 152 LEU B C 1
ATOM 2667 O O . LEU B 1 155 ? 3.56 -23.496 -7.953 1 77.96 152 LEU B O 1
ATOM 2672 N N . VAL B 1 156 ? 3.945 -25.051 -6.401 1 77.88 153 VAL B N 1
ATOM 2673 C CA . VAL B 1 156 ? 2.969 -24.522 -5.457 1 78.35 153 VAL B CA 1
ATOM 2674 C C . VAL B 1 156 ? 3.738 -23.803 -4.341 1 79.32 153 VAL B C 1
ATOM 2675 O O . VAL B 1 156 ? 4.409 -24.434 -3.517 1 78.86 153 VAL B O 1
ATOM 2679 N N . THR B 1 157 ? 3.647 -22.465 -4.346 1 80.18 154 THR B N 1
ATOM 2680 C CA . THR B 1 157 ? 4.37 -21.59 -3.442 1 81.24 154 THR B CA 1
ATOM 2681 C C . THR B 1 157 ? 3.511 -20.492 -2.781 1 82.8 154 THR B C 1
ATOM 2682 O O . THR B 1 157 ? 2.566 -19.98 -3.381 1 83.29 154 THR B O 1
ATOM 2686 N N . GLU B 1 158 ? 3.878 -20.112 -1.555 1 83.63 155 GLU B N 1
ATOM 2687 C CA . GLU B 1 158 ? 3.29 -18.992 -0.799 1 85.24 155 GLU B CA 1
ATOM 2688 C C . GLU B 1 158 ? 4.382 -17.94 -0.473 1 86.17 155 GLU B C 1
ATOM 2689 O O . GLU B 1 158 ? 4.202 -17.163 0.46 1 86.39 155 GLU B O 1
ATOM 2695 N N . ASP B 1 159 ? 5.535 -17.969 -1.169 1 86.54 156 ASP B N 1
ATOM 2696 C CA . ASP B 1 159 ? 6.687 -17.121 -0.873 1 87.24 156 ASP B CA 1
ATOM 2697 C C . ASP B 1 159 ? 6.981 -16.183 -2.038 1 87.18 156 ASP B C 1
ATOM 2698 O O . ASP B 1 159 ? 7.263 -16.636 -3.148 1 87.11 156 ASP B O 1
ATOM 2703 N N . ASP B 1 160 ? 6.971 -14.886 -1.769 1 87.12 157 ASP B N 1
ATOM 2704 C CA . ASP B 1 160 ? 7.185 -13.887 -2.799 1 88 157 ASP B CA 1
ATOM 2705 C C . ASP B 1 160 ? 8.606 -13.902 -3.396 1 87.7 157 ASP B C 1
ATOM 2706 O O . ASP B 1 160 ? 8.72 -13.694 -4.605 1 88.11 157 ASP B O 1
ATOM 2711 N N . THR B 1 161 ? 9.665 -14.206 -2.611 1 86.96 158 THR B N 1
ATOM 2712 C CA . THR B 1 161 ? 11.022 -14.259 -3.198 1 86.83 158 THR B CA 1
ATOM 2713 C C . THR B 1 161 ? 11.122 -15.488 -4.137 1 86 158 THR B C 1
ATOM 2714 O O . THR B 1 161 ? 11.731 -15.377 -5.204 1 86.49 158 THR B O 1
ATOM 2718 N N . VAL B 1 162 ? 10.476 -16.617 -3.769 1 84.51 159 VAL B N 1
ATOM 2719 C CA . VAL B 1 162 ? 10.403 -17.824 -4.592 1 83.86 159 VAL B CA 1
ATOM 2720 C C . VAL B 1 162 ? 9.649 -17.499 -5.894 1 84.75 159 VAL B C 1
ATOM 2721 O O . VAL B 1 162 ? 10.127 -17.844 -6.975 1 84.6 159 VAL B O 1
ATOM 2725 N N . ARG B 1 163 ? 8.48 -16.821 -5.781 1 85.23 160 ARG B N 1
ATOM 2726 C CA . ARG B 1 163 ? 7.634 -16.412 -6.903 1 85.47 160 ARG B CA 1
ATOM 2727 C C . ARG B 1 163 ? 8.387 -15.566 -7.936 1 85.85 160 ARG B C 1
ATOM 2728 O O . ARG B 1 163 ? 8.285 -15.842 -9.133 1 85.67 160 ARG B O 1
ATOM 2736 N N . SER B 1 164 ? 9.179 -14.575 -7.485 1 86.28 161 SER B N 1
ATOM 2737 C CA . SER B 1 164 ? 9.954 -13.752 -8.424 1 87.36 161 SER B CA 1
ATOM 2738 C C . SER B 1 164 ? 11.166 -14.499 -9.015 1 87.19 161 SER B C 1
ATOM 2739 O O . SER B 1 164 ? 11.636 -14.14 -10.085 1 87.52 161 SER B O 1
ATOM 2742 N N . LEU B 1 165 ? 11.635 -15.564 -8.36 1 86.86 162 LEU B N 1
ATOM 2743 C CA . LEU B 1 165 ? 12.699 -16.414 -8.915 1 86.44 162 LEU B CA 1
ATOM 2744 C C . LEU B 1 165 ? 12.103 -17.361 -9.964 1 86.48 162 LEU B C 1
ATOM 2745 O O . LEU B 1 165 ? 12.71 -17.576 -11.005 1 86.35 162 LEU B O 1
ATOM 2750 N N . ALA B 1 166 ? 10.903 -17.897 -9.704 1 86.55 163 ALA B N 1
ATOM 2751 C CA . ALA B 1 166 ? 10.215 -18.767 -10.64 1 87.58 163 ALA B CA 1
ATOM 2752 C C . ALA B 1 166 ? 9.856 -18.011 -11.907 1 89.43 163 ALA B C 1
ATOM 2753 O O . ALA B 1 166 ? 9.966 -18.58 -12.99 1 89.9 163 ALA B O 1
ATOM 2755 N N . THR B 1 167 ? 9.48 -16.721 -11.799 1 90.23 164 THR B N 1
ATOM 2756 C CA . THR B 1 167 ? 9.182 -15.923 -12.988 1 91.42 164 THR B CA 1
ATOM 2757 C C . THR B 1 167 ? 10.441 -15.764 -13.85 1 92.39 164 THR B C 1
ATOM 2758 O O . THR B 1 167 ? 10.392 -15.976 -15.06 1 93.09 164 THR B O 1
ATOM 2762 N N . GLN B 1 168 ? 11.57 -15.428 -13.215 1 92.43 165 GLN B N 1
ATOM 2763 C CA . GLN B 1 168 ? 12.857 -15.233 -13.867 1 92.99 165 GLN B CA 1
ATOM 2764 C C . GLN B 1 168 ? 13.415 -16.516 -14.487 1 92.6 165 GLN B C 1
ATOM 2765 O O . GLN B 1 168 ? 14.142 -16.456 -15.478 1 92.84 165 GLN B O 1
ATOM 2771 N N . PHE B 1 169 ? 13.098 -17.667 -13.897 1 91.95 166 PHE B N 1
ATOM 2772 C CA . PHE B 1 169 ? 13.586 -18.946 -14.395 1 91.69 166 PHE B CA 1
ATOM 2773 C C . PHE B 1 169 ? 12.563 -19.716 -15.22 1 92.21 166 PHE B C 1
ATOM 2774 O O . PHE B 1 169 ? 12.794 -20.879 -15.497 1 92.31 166 PHE B O 1
ATOM 2782 N N . GLN B 1 170 ? 11.435 -19.089 -15.603 1 92.71 167 GLN B N 1
ATOM 2783 C CA . GLN B 1 170 ? 10.378 -19.706 -16.42 1 93.36 167 GLN B CA 1
ATOM 2784 C C . GLN B 1 170 ? 9.699 -20.955 -15.804 1 92.5 167 GLN B C 1
ATOM 2785 O O . GLN B 1 170 ? 9.352 -21.895 -16.525 1 93.21 167 GLN B O 1
ATOM 2791 N N . ILE B 1 171 ? 9.511 -20.965 -14.491 1 90.8 168 ILE B N 1
ATOM 2792 C CA . ILE B 1 171 ? 8.841 -22.069 -13.819 1 89.66 168 ILE B CA 1
ATOM 2793 C C . ILE B 1 171 ? 7.371 -21.672 -13.566 1 89 168 ILE B C 1
ATOM 2794 O O . ILE B 1 171 ? 7.109 -20.616 -12.981 1 88.86 168 ILE B O 1
ATOM 2799 N N . PRO B 1 172 ? 6.401 -22.483 -14.027 1 88.22 169 PRO B N 1
ATOM 2800 C CA . PRO B 1 172 ? 4.992 -22.152 -13.741 1 87.62 169 PRO B CA 1
ATOM 2801 C C . PRO B 1 172 ? 4.698 -22.316 -12.245 1 87.01 169 PRO B C 1
ATOM 2802 O O . PRO B 1 172 ? 5.268 -23.197 -11.595 1 86.81 169 PRO B O 1
ATOM 2806 N N . PHE B 1 173 ? 3.884 -21.411 -11.68 1 86.37 170 PHE B N 1
ATOM 2807 C CA . PHE B 1 173 ? 3.58 -21.46 -10.259 1 86.47 170 PHE B CA 1
ATOM 2808 C C . PHE B 1 173 ? 2.174 -20.996 -9.911 1 86.94 170 PHE B C 1
ATOM 2809 O O . PHE B 1 173 ? 1.621 -20.105 -10.552 1 87.67 170 PHE B O 1
ATOM 2817 N N . ILE B 1 174 ? 1.608 -21.605 -8.869 1 86.39 171 ILE B N 1
ATOM 2818 C CA . ILE B 1 174 ? 0.289 -21.296 -8.341 1 86.18 171 ILE B CA 1
ATOM 2819 C C . ILE B 1 174 ? 0.351 -21.198 -6.797 1 87.21 171 ILE B C 1
ATOM 2820 O O . ILE B 1 174 ? 1.322 -21.634 -6.175 1 86.92 171 ILE B O 1
ATOM 2825 N N . SER B 1 175 ? -0.675 -20.591 -6.186 1 88.22 172 SER B N 1
ATOM 2826 C CA . SER B 1 175 ? -0.746 -20.489 -4.735 1 89.32 172 SER B CA 1
ATOM 2827 C C . SER B 1 175 ? -1.478 -21.734 -4.16 1 90.84 172 SER B C 1
ATOM 2828 O O . SER B 1 175 ? -1.968 -22.564 -4.925 1 90.8 172 SER B O 1
ATOM 2831 N N . VAL B 1 176 ? -1.545 -21.871 -2.828 1 91.99 173 VAL B N 1
ATOM 2832 C CA . VAL B 1 176 ? -2.253 -22.98 -2.196 1 93.55 173 VAL B CA 1
ATOM 2833 C C . VAL B 1 176 ? -3.773 -22.894 -2.464 1 94.92 173 VAL B C 1
ATOM 2834 O O . VAL B 1 176 ? -4.375 -23.928 -2.765 1 94.95 173 VAL B O 1
ATOM 2838 N N . VAL B 1 177 ? -4.383 -21.672 -2.433 1 95.9 174 VAL B N 1
ATOM 2839 C CA . VAL B 1 177 ? -5.818 -21.566 -2.745 1 97.4 174 VAL B CA 1
ATOM 2840 C C . VAL B 1 177 ? -6.053 -21.777 -4.244 1 98.71 174 VAL B C 1
ATOM 2841 O O . VAL B 1 177 ? -6.983 -22.504 -4.598 1 98.94 174 VAL B O 1
ATOM 2845 N N . GLU B 1 178 ? -5.167 -21.254 -5.127 1 99.28 175 GLU B N 1
ATOM 2846 C CA . GLU B 1 178 ? -5.294 -21.494 -6.573 1 100.31 175 GLU B CA 1
ATOM 2847 C C . GLU B 1 178 ? -5.213 -23.001 -6.868 1 101.39 175 GLU B C 1
ATOM 2848 O O . GLU B 1 178 ? -5.955 -23.492 -7.708 1 101.74 175 GLU B O 1
ATOM 2854 N N . ALA B 1 179 ? -4.362 -23.735 -6.133 1 101.84 176 ALA B N 1
ATOM 2855 C CA . ALA B 1 179 ? -4.241 -25.185 -6.287 1 102.79 176 ALA B CA 1
ATOM 2856 C C . ALA B 1 179 ? -5.512 -25.879 -5.814 1 104.07 176 ALA B C 1
ATOM 2857 O O . ALA B 1 179 ? -5.993 -26.763 -6.508 1 104.03 176 ALA B O 1
ATOM 2859 N N . ASP B 1 180 ? -6.071 -25.465 -4.663 1 105.31 177 ASP B N 1
ATOM 2860 C CA . ASP B 1 180 ? -7.316 -26.019 -4.117 1 107.48 177 ASP B CA 1
ATOM 2861 C C . ASP B 1 180 ? -8.499 -25.812 -5.076 1 108.98 177 ASP B C 1
ATOM 2862 O O . ASP B 1 180 ? -9.291 -26.729 -5.263 1 109.02 177 ASP B O 1
ATOM 2867 N N . ALA B 1 181 ? -8.579 -24.635 -5.724 1 110.05 178 ALA B N 1
ATOM 2868 C CA . ALA B 1 181 ? -9.616 -24.329 -6.712 1 111.77 178 ALA B CA 1
ATOM 2869 C C . ALA B 1 181 ? -9.467 -25.173 -8.002 1 114.12 178 ALA B C 1
ATOM 2870 O O . ALA B 1 181 ? -10.45 -25.379 -8.715 1 114.83 178 ALA B O 1
ATOM 2872 N N . ILE B 1 182 ? -8.248 -25.655 -8.3 1 115.29 179 ILE B N 1
ATOM 2873 C CA . ILE B 1 182 ? -7.977 -26.525 -9.444 1 117.03 179 ILE B CA 1
ATOM 2874 C C . ILE B 1 182 ? -8.468 -27.924 -9.08 1 119.2 179 ILE B C 1
ATOM 2875 O O . ILE B 1 182 ? -9.183 -28.539 -9.868 1 119.49 179 ILE B O 1
ATOM 2880 N N . ILE B 1 183 ? -8.089 -28.418 -7.878 1 120.58 180 ILE B N 1
ATOM 2881 C CA . ILE B 1 183 ? -8.459 -29.744 -7.362 1 122.27 180 ILE B CA 1
ATOM 2882 C C . ILE B 1 183 ? -9.992 -29.941 -7.31 1 124.11 180 ILE B C 1
ATOM 2883 O O . ILE B 1 183 ? -10.497 -30.983 -7.737 1 124.09 180 ILE B O 1
ATOM 2888 N N . ASN B 1 184 ? -10.726 -28.931 -6.824 1 125.32 181 ASN B N 1
ATOM 2889 C CA . ASN B 1 184 ? -12.184 -29.015 -6.733 1 127.07 181 ASN B CA 1
ATOM 2890 C C . ASN B 1 184 ? -12.87 -28.923 -8.107 1 129.17 181 ASN B C 1
ATOM 2891 O O . ASN B 1 184 ? -13.98 -29.428 -8.262 1 129.47 181 ASN B O 1
ATOM 2896 N N . ALA B 1 185 ? -12.205 -28.317 -9.107 1 130.41 182 ALA B N 1
ATOM 2897 C CA . ALA B 1 185 ? -12.726 -28.267 -10.474 1 132.03 182 ALA B CA 1
ATOM 2898 C C . ALA B 1 185 ? -12.589 -29.647 -11.174 1 134.04 182 ALA B C 1
ATOM 2899 O O . ALA B 1 185 ? -13.309 -29.922 -12.132 1 134.6 182 ALA B O 1
ATOM 2901 N N . CYS B 1 186 ? -11.68 -30.51 -10.686 1 135.1 183 CYS B N 1
ATOM 2902 C CA . CYS B 1 186 ? -11.47 -31.874 -11.184 1 136.69 183 CYS B CA 1
ATOM 2903 C C . CYS B 1 186 ? -12.423 -32.866 -10.489 1 138.51 183 CYS B C 1
ATOM 2904 O O . CYS B 1 186 ? -12.759 -33.899 -11.066 1 138.67 183 CYS B O 1
ATOM 2907 N N . ILE B 1 187 ? -12.817 -32.566 -9.235 1 139.72 184 ILE B N 1
ATOM 2908 C CA . ILE B 1 187 ? -13.72 -33.381 -8.431 1 141.37 184 ILE B CA 1
ATOM 2909 C C . ILE B 1 187 ? -15.149 -33.314 -8.991 1 142.75 184 ILE B C 1
ATOM 2910 O O . ILE B 1 187 ? -15.729 -34.357 -9.299 1 143.11 184 ILE B O 1
ATOM 2915 N N . LYS B 1 188 ? -15.704 -32.1 -9.157 1 143.32 185 LYS B N 1
ATOM 2916 C CA . LYS B 1 188 ? -17.041 -31.961 -9.722 1 144.52 185 LYS B CA 1
ATOM 2917 C C . LYS B 1 188 ? -16.964 -31.675 -11.224 1 145.1 185 LYS B C 1
ATOM 2918 O O . LYS B 1 188 ? -16.447 -32.494 -11.984 1 145.24 185 LYS B O 1
ATOM 2924 N N . LYS B 1 249 ? -4.512 -24.554 9.873 1 118.79 242 LYS B N 1
ATOM 2925 C CA . LYS B 1 249 ? -3.606 -23.843 8.972 1 119.08 242 LYS B CA 1
ATOM 2926 C C . LYS B 1 249 ? -4.212 -23.608 7.588 1 119.16 242 LYS B C 1
ATOM 2927 O O . LYS B 1 249 ? -3.488 -23.558 6.6 1 119.01 242 LYS B O 1
ATOM 2933 N N . ASN B 1 250 ? -5.533 -23.458 7.513 1 119.34 243 ASN B N 1
ATOM 2934 C CA . ASN B 1 250 ? -6.219 -23.261 6.24 1 119.61 243 ASN B CA 1
ATOM 2935 C C . ASN B 1 250 ? -6.046 -21.85 5.65 1 120.18 243 ASN B C 1
ATOM 2936 O O . ASN B 1 250 ? -6.249 -20.842 6.33 1 120.35 243 ASN B O 1
ATOM 2941 N N . LYS B 1 251 ? -5.681 -21.79 4.375 1 120.32 244 LYS B N 1
ATOM 2942 C CA . LYS B 1 251 ? -5.538 -20.528 3.668 1 121.12 244 LYS B CA 1
ATOM 2943 C C . LYS B 1 251 ? -6.889 -20.237 2.982 1 121.16 244 LYS B C 1
ATOM 2944 O O . LYS B 1 251 ? -7.477 -21.129 2.371 1 121.27 244 LYS B O 1
ATOM 2950 N N . SER B 1 252 ? -7.415 -19.016 3.147 1 120.99 245 SER B N 1
ATOM 2951 C CA . SER B 1 252 ? -8.716 -18.619 2.601 1 121.09 245 SER B CA 1
ATOM 2952 C C . SER B 1 252 ? -8.739 -18.545 1.071 1 120.27 245 SER B C 1
ATOM 2953 O O . SER B 1 252 ? -9.701 -18.996 0.444 1 119.74 245 SER B O 1
#

Nearest PDB structures (foldseek):
  7qhy-assembly1_A  TM=1.005E+00  e=6.562E-38  Kluyveromyces lactis
  7qhy-assembly2_B  TM=9.950E-01  e=2.975E-29  Kluyveromyces lactis
  8rdd-assembly1_B  TM=9.037E-01  e=3.821E-15  Saccharomyces cerevisiae S288C
  8rd3-assembly1_B  TM=7.775E-01  e=2.838E-15  Saccharomyces cerevisiae S288C
  4g09-assembly1_A-2  TM=3.754E-01  e=2.756E+00  Brucella suis 1330